Protein AF-A0A1S1QN82-F1 (afdb_monomer)

Solvent-accessible surface area (backbone atoms only — not comparable to full-atom values): 17557 Å² total; per-residue (Å²): 137,88,81,86,84,85,84,85,92,82,83,85,88,83,82,90,85,84,84,85,86,84,85,90,70,90,77,61,71,74,78,73,65,60,99,78,71,86,79,71,94,68,58,25,55,21,61,59,76,61,81,100,47,91,57,81,66,29,48,29,39,44,41,69,50,90,70,86,86,74,67,42,67,65,48,41,59,51,52,68,70,75,52,64,70,94,56,47,41,38,36,41,26,50,40,81,93,38,53,21,39,70,42,32,52,55,50,49,54,51,46,29,61,44,53,72,42,88,53,39,47,31,40,24,42,51,60,71,41,85,93,48,46,65,36,46,47,35,24,47,54,34,45,52,50,38,38,75,72,59,40,19,75,35,45,29,36,14,61,59,46,54,67,58,47,51,57,44,59,77,74,51,90,74,79,46,52,32,39,38,31,78,28,30,100,85,41,71,52,65,66,39,50,50,48,29,54,76,71,70,21,43,53,29,20,36,42,31,58,37,53,54,60,70,80,54,62,69,72,95,84,80,85,76,47,50,54,73,33,70,68,39,43,51,50,8,63,74,63,77,48,49,29,57,30,50,44,54,37,51,36,53,76,68,75,34,39,49,42,51,74,47,89,49,68,70,58,46,55,48,63,64,67,53,64,84,62,90,86,60,75,94,65,64,86,77,70,78,88,64,86,93,123

Secondary structure (DSSP, 8-state):
-----------------PPP--------GGGG--TT--PPPP-EEEE--BTTB-----EEEE--TT-----THHHHHHHHHH--GGGEEEEEEE-GGG-SHHHHHHHHHHHHHHHT-S-EEEEEE----GGGHHHHHHHHHHHHHHHHTTSEEEEEEES--HHHHHHHHTS-SS--SEEEEE-BTTB--HHHHHHHHHTTPEEEEESTTS-HHHHS--STT----GGG-HHHHHHHHHHT--HHHHHHHHHHHTT-EE--B---HHHHHHHHTTSPPTTS-S--TT---S---

InterPro domains:
  IPR020471 Aldo-keto reductase [PR00069] (110-128)
  IPR020471 Aldo-keto reductase [PR00069] (143-160)
  IPR020471 Aldo-keto reductase [PR00069] (177-206)
  IPR020471 Aldo-keto reductase [PR00069] (226-250)
  IPR020471 Aldo-keto reductase [PTHR43827] (85-276)
  IPR023210 NADP-dependent oxidoreductase domain [PF00248] (84-276)
  IPR036812 NAD(P)-dependent oxidoreductase domain superfamily [G3DSA:3.20.20.100] (76-283)
  IPR036812 NAD(P)-dependent oxidoreductase domain superfamily [SSF51430] (84-277)

Radius of gyration: 20.97 Å; Cα contacts (8 Å, |Δi|>4): 407; chains: 1; bounding box: 66×51×55 Å

Sequence (293 aa):
MGRSVVCPRTHRNAWERTPPGTAGGERDPAQRLGPGAPVGREKDVAPVVDGDRLVPARTEVDGVDGVDGCDGQSRRRSLLWLGPHADIFVTTKLWLSDYGYDSTHRAFDASLHRLGLDHVDLYLLHWPVPADFDATVDSYQAAEKILADGQARAIGVSNFGPRHLADLLDRTDVVPAVNQVELHPFFTQPDVRAADAAHGIVTQSWSPIGGVLSNHPAGPGTAVRPIGHPTVTSLAARYGRTPAQVVLRWHVQHGLSAIPKSVRAHRIAENIDIFDRRGAARHSWLEVSGPQR

Foldseek 3Di:
DDDDDDDDDDDDDDDDDDDDDDDDDDDDPVVVDDPDQQDDDFWFWFFDDDPPDPDPGATETEEEFPNDDDQLVVLQVVVVVVDDPVRHAYEYEDDPVQFAQVSLVVRLVVVCVSNVHQAHAEYEHAEQDVVCNVSVLRNVQNVVVCCVVVRYVFYAYEPDALVSQVVSVVRDDDRHQEYEYADWPVRHRPRRVVSCVVRNHAYAHDCHQVVVCVSPVDPPDDDDRQQPDPVLVVLCVVLVAHSLLSGLLVQVVVVHHYTDDDPDPVVSVRNHPNDDDPPPDPDNSDPPPDDDD

Organism: NCBI:txid573497

Mean predicted aligned error: 13.64 Å

Structure (mmCIF, N/CA/C/O backbone):
data_AF-A0A1S1QN82-F1
#
_entry.id   AF-A0A1S1QN82-F1
#
loop_
_atom_site.group_PDB
_atom_site.id
_atom_site.type_symbol
_atom_site.label_atom_id
_atom_site.label_alt_id
_atom_site.label_comp_id
_atom_site.label_asym_id
_atom_site.label_entity_id
_atom_site.label_seq_id
_atom_site.pdbx_PDB_ins_code
_atom_site.Cartn_x
_atom_site.Cartn_y
_atom_site.Cartn_z
_atom_site.occupancy
_atom_site.B_iso_or_equiv
_atom_site.auth_seq_id
_atom_site.auth_comp_id
_atom_site.auth_asym_id
_atom_site.auth_atom_id
_atom_site.pdbx_PDB_model_num
ATOM 1 N N . MET A 1 1 ? 30.663 -19.794 37.151 1.00 32.78 1 MET A N 1
ATOM 2 C CA . MET A 1 1 ? 31.904 -19.630 36.360 1.00 32.78 1 MET A CA 1
ATOM 3 C C . MET A 1 1 ? 31.537 -19.968 34.918 1.00 32.78 1 MET A C 1
ATOM 5 O O . MET A 1 1 ? 31.358 -21.131 34.624 1.00 32.78 1 MET A O 1
ATOM 9 N N . GLY A 1 2 ? 31.158 -19.054 34.028 1.00 27.59 2 GLY A N 1
ATOM 10 C CA . GLY A 1 2 ? 31.735 -17.747 33.746 1.00 27.59 2 GLY A CA 1
ATOM 11 C C . GLY A 1 2 ? 32.710 -17.903 32.581 1.00 27.59 2 GLY A C 1
ATOM 12 O O . GLY A 1 2 ? 33.863 -18.228 32.829 1.00 27.59 2 GLY A O 1
ATOM 13 N N . ARG A 1 3 ? 32.241 -17.705 31.342 1.00 23.34 3 ARG A N 1
ATOM 14 C CA . ARG A 1 3 ? 33.068 -17.353 30.175 1.00 23.34 3 ARG A CA 1
ATOM 15 C C . ARG A 1 3 ? 32.184 -16.721 29.099 1.00 23.34 3 ARG A C 1
ATOM 17 O O . ARG A 1 3 ? 31.605 -17.393 28.254 1.00 23.34 3 ARG A O 1
ATOM 24 N N . SER A 1 4 ? 32.066 -15.402 29.211 1.00 22.08 4 SER A N 1
ATOM 25 C CA . SER A 1 4 ? 31.633 -14.503 28.148 1.00 22.08 4 SER A CA 1
ATOM 26 C C . SER A 1 4 ? 32.619 -14.587 26.986 1.00 22.08 4 SER A C 1
ATOM 28 O O . SER A 1 4 ? 33.826 -14.477 27.203 1.00 22.08 4 SER A O 1
ATOM 30 N N . VAL A 1 5 ? 32.115 -14.731 25.763 1.00 23.67 5 VAL A N 1
ATOM 31 C CA . VAL A 1 5 ? 32.893 -14.453 24.554 1.00 23.67 5 VAL A CA 1
ATOM 32 C C . VAL A 1 5 ? 32.556 -13.031 24.126 1.00 23.67 5 VAL A C 1
ATOM 34 O O . VAL A 1 5 ? 31.461 -12.742 23.654 1.00 23.67 5 VAL A O 1
ATOM 37 N N . VAL A 1 6 ? 33.508 -12.139 24.379 1.00 22.06 6 VAL A N 1
ATOM 38 C CA . VAL A 1 6 ? 33.580 -10.784 23.832 1.00 22.06 6 VAL A CA 1
ATOM 39 C C . VAL A 1 6 ? 34.282 -10.881 22.477 1.00 22.06 6 VAL A C 1
ATOM 41 O O . VAL A 1 6 ? 35.328 -11.518 22.379 1.00 22.06 6 VAL A O 1
ATOM 44 N N . CYS A 1 7 ? 33.739 -10.233 21.447 1.00 20.69 7 CYS A N 1
ATOM 45 C CA . CYS A 1 7 ? 34.437 -9.968 20.185 1.00 20.69 7 CYS A CA 1
ATOM 46 C C . CYS A 1 7 ? 34.351 -8.463 19.859 1.00 20.69 7 CYS A C 1
ATOM 48 O O . CYS A 1 7 ? 33.403 -7.806 20.298 1.00 20.69 7 CYS A O 1
ATOM 50 N N . PRO A 1 8 ? 35.368 -7.882 19.198 1.00 23.20 8 PRO A N 1
ATOM 51 C CA . PRO A 1 8 ? 35.903 -6.568 19.535 1.00 23.20 8 PRO A CA 1
ATOM 52 C C . PRO A 1 8 ? 35.353 -5.431 18.668 1.00 23.20 8 PRO A C 1
ATOM 54 O O . PRO A 1 8 ? 35.029 -5.601 17.498 1.00 23.20 8 PRO A O 1
ATOM 57 N N . ARG A 1 9 ? 35.338 -4.229 19.259 1.00 25.39 9 ARG A N 1
ATOM 58 C CA . ARG A 1 9 ? 35.189 -2.940 18.571 1.00 25.39 9 ARG A CA 1
ATOM 59 C C . ARG A 1 9 ? 36.516 -2.508 17.948 1.00 25.39 9 ARG A C 1
ATOM 61 O O . ARG A 1 9 ? 37.445 -2.221 18.693 1.00 25.39 9 ARG A O 1
ATOM 68 N N . THR A 1 10 ? 36.536 -2.330 16.632 1.00 23.38 10 THR A N 1
ATOM 69 C CA . THR A 1 10 ? 37.476 -1.499 15.849 1.00 23.38 10 THR A CA 1
ATOM 70 C C . THR A 1 10 ? 36.784 -1.259 14.487 1.00 23.38 10 THR A C 1
ATOM 72 O O . THR A 1 10 ? 36.230 -2.214 13.965 1.00 23.38 10 THR A O 1
ATOM 75 N N . HIS A 1 11 ? 36.657 -0.082 13.863 1.00 25.14 11 HIS A N 1
ATOM 76 C CA . HIS A 1 11 ? 37.613 1.000 13.633 1.00 25.14 11 HIS A CA 1
ATOM 77 C C . HIS A 1 11 ? 36.926 2.370 13.396 1.00 25.14 11 HIS A C 1
ATOM 79 O O . HIS A 1 11 ? 35.785 2.461 12.963 1.00 25.14 11 HIS A O 1
ATOM 85 N N . ARG A 1 12 ? 37.723 3.404 13.693 1.00 23.36 12 ARG A N 1
ATOM 86 C CA . ARG A 1 12 ? 37.677 4.861 13.442 1.00 23.36 12 ARG A CA 1
ATOM 87 C C . ARG A 1 12 ? 36.827 5.381 12.266 1.00 23.36 12 ARG A C 1
ATOM 89 O O . ARG A 1 12 ? 37.066 5.013 11.122 1.00 23.36 12 ARG A O 1
ATOM 96 N N . ASN A 1 13 ? 36.016 6.401 12.561 1.00 22.27 13 ASN A N 1
ATOM 97 C CA . ASN A 1 13 ? 35.517 7.375 11.588 1.00 22.27 13 ASN A CA 1
ATOM 98 C C . ASN A 1 13 ? 36.604 8.432 11.331 1.00 22.27 13 ASN A C 1
ATOM 100 O O . ASN A 1 13 ? 37.072 9.082 12.267 1.00 22.27 13 ASN A O 1
ATOM 104 N N . ALA A 1 14 ? 36.998 8.595 10.073 1.00 23.48 14 ALA A N 1
ATOM 105 C CA . ALA A 1 14 ? 37.611 9.815 9.557 1.00 23.48 14 ALA A CA 1
ATOM 106 C C . ALA A 1 14 ? 36.553 10.547 8.714 1.00 23.48 14 ALA A C 1
ATOM 108 O O . ALA A 1 14 ? 35.568 9.923 8.328 1.00 23.48 14 ALA A O 1
ATOM 109 N N . TRP A 1 15 ? 36.791 11.830 8.431 1.00 22.09 15 TRP A N 1
ATOM 110 C CA . TRP A 1 15 ? 35.966 12.776 7.654 1.00 22.09 15 TRP A CA 1
ATOM 111 C C . TRP A 1 15 ? 35.069 13.707 8.485 1.00 22.09 15 TRP A C 1
ATOM 113 O O . TRP A 1 15 ? 33.844 13.686 8.428 1.00 22.09 15 TRP A O 1
ATOM 123 N N . GLU A 1 16 ? 35.736 14.609 9.208 1.00 23.67 16 GLU A N 1
ATOM 124 C CA . GLU A 1 16 ? 35.257 15.977 9.409 1.00 23.67 16 GLU A CA 1
ATOM 125 C C . GLU A 1 16 ? 35.439 16.770 8.104 1.00 23.67 16 GLU A C 1
ATOM 127 O O . GLU A 1 16 ? 36.551 16.805 7.569 1.00 23.67 16 GLU A O 1
ATOM 132 N N . ARG A 1 17 ? 34.363 17.409 7.620 1.00 24.27 17 ARG A N 1
ATOM 133 C CA . ARG A 1 17 ? 34.297 18.777 7.051 1.00 24.27 17 ARG A CA 1
ATOM 134 C C . ARG A 1 17 ? 32.967 18.964 6.309 1.00 24.27 17 ARG A C 1
ATOM 136 O O . ARG A 1 17 ? 32.802 18.508 5.184 1.00 24.27 17 ARG A O 1
ATOM 143 N N . THR A 1 18 ? 32.048 19.697 6.929 1.00 24.89 18 THR A N 1
ATOM 144 C CA . THR A 1 18 ? 30.830 20.226 6.295 1.00 24.89 18 THR A CA 1
ATOM 145 C C . THR A 1 18 ? 31.045 21.716 6.011 1.00 24.89 18 THR A C 1
ATOM 147 O O . THR A 1 18 ? 31.390 22.437 6.949 1.00 24.89 18 THR A O 1
ATOM 150 N N . PRO A 1 19 ? 30.834 22.227 4.785 1.00 23.73 19 PRO A N 1
ATOM 151 C CA . PRO A 1 19 ? 30.611 23.650 4.559 1.00 23.73 19 PRO A CA 1
ATOM 152 C C . PRO A 1 19 ? 29.109 24.000 4.655 1.00 23.73 19 PRO A C 1
ATOM 154 O O . PRO A 1 19 ? 28.258 23.130 4.460 1.00 23.73 19 PRO A O 1
ATOM 157 N N . PRO A 1 20 ? 28.755 25.257 4.985 1.00 26.56 20 PRO A N 1
ATOM 158 C CA . PRO A 1 20 ? 27.394 25.627 5.351 1.00 26.56 20 PRO A CA 1
ATOM 159 C C . PRO A 1 20 ? 26.514 25.982 4.141 1.00 26.56 20 PRO A C 1
ATOM 161 O O . PRO A 1 20 ? 26.917 26.760 3.286 1.00 26.56 20 PRO A O 1
ATOM 164 N N . GLY A 1 21 ? 25.273 25.485 4.179 1.00 25.16 21 GLY A N 1
ATOM 165 C CA . GLY A 1 21 ? 24.043 26.201 3.814 1.00 25.16 21 GLY A CA 1
ATOM 166 C C . GLY A 1 21 ? 23.736 26.481 2.338 1.00 25.16 21 GLY A C 1
ATOM 167 O O . GLY A 1 21 ? 24.422 27.242 1.676 1.00 25.16 21 GLY A O 1
ATOM 168 N N . THR A 1 22 ? 22.567 26.018 1.888 1.00 23.72 22 THR A N 1
ATOM 169 C CA . THR A 1 22 ? 21.547 26.864 1.235 1.00 23.72 22 THR A CA 1
ATOM 170 C C . THR A 1 22 ? 20.167 26.218 1.391 1.00 23.72 22 THR A C 1
ATOM 172 O O . THR A 1 22 ? 20.034 25.005 1.545 1.00 23.72 22 THR A O 1
ATOM 175 N N . ALA A 1 23 ? 19.156 27.075 1.492 1.00 26.00 23 ALA A N 1
ATOM 176 C CA . ALA A 1 23 ? 17.783 26.773 1.866 1.00 26.00 23 ALA A CA 1
ATOM 177 C C . ALA A 1 23 ? 16.905 26.419 0.655 1.00 26.00 23 ALA A C 1
ATOM 179 O O . ALA A 1 23 ? 17.217 26.802 -0.467 1.00 26.00 23 ALA A O 1
ATOM 180 N N . GLY A 1 24 ? 15.760 25.782 0.926 1.00 29.81 24 GLY A N 1
ATOM 181 C CA . GLY A 1 24 ? 14.639 25.686 -0.014 1.00 29.81 24 GLY A CA 1
ATOM 182 C C . GLY A 1 24 ? 14.657 24.445 -0.901 1.00 29.81 24 GLY A C 1
ATOM 183 O O . GLY A 1 24 ? 14.905 24.536 -2.094 1.00 29.81 24 GLY A O 1
ATOM 184 N N . GLY A 1 25 ? 14.355 23.288 -0.318 1.00 23.34 25 GLY A N 1
ATOM 185 C CA . GLY A 1 25 ? 14.082 22.058 -1.053 1.00 23.34 25 GLY A CA 1
ATOM 186 C C . GLY A 1 25 ? 13.217 21.153 -0.190 1.00 23.34 25 GLY A C 1
ATOM 187 O O . GLY A 1 25 ? 13.527 20.942 0.986 1.00 23.34 25 GLY A O 1
ATOM 188 N N . GLU A 1 26 ? 12.107 20.689 -0.750 1.00 31.36 26 GLU A N 1
ATOM 189 C CA . GLU A 1 26 ? 11.299 19.595 -0.214 1.00 31.36 26 GLU A CA 1
ATOM 190 C C . GLU A 1 26 ? 12.237 18.437 0.136 1.00 31.36 26 GLU A C 1
ATOM 192 O O . GLU A 1 26 ? 12.910 17.875 -0.727 1.00 31.36 26 GLU A O 1
ATOM 197 N N . ARG A 1 27 ? 12.384 18.150 1.431 1.00 25.67 27 ARG A N 1
ATOM 198 C CA . ARG A 1 27 ? 13.276 17.085 1.886 1.00 25.67 27 ARG A CA 1
ATOM 199 C C . ARG A 1 27 ? 12.533 15.766 1.804 1.00 25.67 27 ARG A C 1
ATOM 201 O O . ARG A 1 27 ? 11.675 15.495 2.641 1.00 25.67 27 ARG A O 1
ATOM 208 N N . ASP A 1 28 ? 12.908 14.979 0.806 1.00 33.31 28 ASP A N 1
ATOM 209 C CA . ASP A 1 28 ? 12.548 13.576 0.644 1.00 33.31 28 ASP A CA 1
ATOM 210 C C . ASP A 1 28 ? 12.802 12.797 1.959 1.00 33.31 28 ASP A C 1
ATOM 212 O O . ASP A 1 28 ? 13.926 12.828 2.485 1.00 33.31 28 ASP A O 1
ATOM 216 N N . PRO A 1 29 ? 11.790 12.113 2.531 1.00 30.27 29 PRO A N 1
ATOM 217 C CA . PRO A 1 29 ? 11.953 11.258 3.704 1.00 30.27 29 PRO A CA 1
ATOM 218 C C . PRO A 1 29 ? 13.042 10.188 3.542 1.00 30.27 29 PRO A C 1
ATOM 220 O O . PRO A 1 29 ? 13.642 9.803 4.550 1.00 30.27 29 PRO A O 1
ATOM 223 N N . ALA A 1 30 ? 13.359 9.762 2.311 1.00 29.38 30 ALA A N 1
ATOM 224 C CA . ALA A 1 30 ? 14.433 8.809 2.025 1.00 29.38 30 ALA A CA 1
ATOM 225 C C . ALA A 1 30 ? 15.808 9.305 2.514 1.00 29.38 30 ALA A C 1
ATOM 227 O O . ALA A 1 30 ? 16.640 8.512 2.952 1.00 29.38 30 ALA A O 1
ATOM 228 N N . GLN A 1 31 ? 16.030 10.625 2.573 1.00 27.09 31 GLN A N 1
ATOM 229 C CA . GLN A 1 31 ? 17.276 11.207 3.091 1.00 27.09 31 GLN A CA 1
ATOM 230 C C . GLN A 1 31 ? 17.422 11.111 4.622 1.00 27.09 31 GLN A C 1
ATOM 232 O O . GLN A 1 31 ? 18.485 11.432 5.158 1.00 27.09 31 GLN A O 1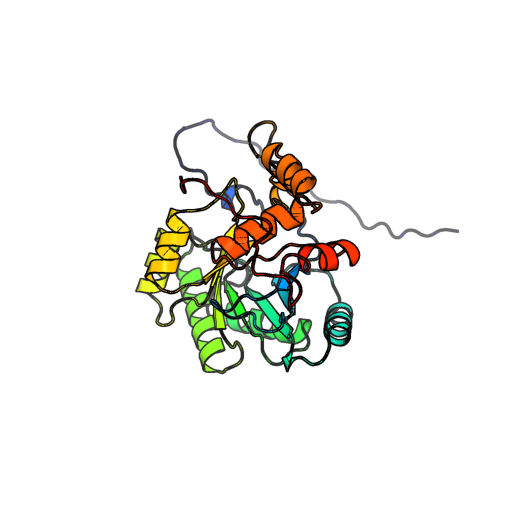
ATOM 237 N N . ARG A 1 32 ? 16.382 10.688 5.360 1.00 28.94 32 ARG A N 1
ATOM 238 C CA . ARG A 1 32 ? 16.455 10.496 6.823 1.00 28.94 32 ARG A CA 1
ATOM 239 C C . ARG A 1 32 ? 16.963 9.117 7.236 1.00 28.94 32 ARG A C 1
ATOM 241 O O . ARG A 1 32 ? 17.348 8.949 8.393 1.00 28.94 32 ARG A O 1
ATOM 248 N N . LEU A 1 33 ? 16.975 8.146 6.329 1.00 28.69 33 LEU A N 1
ATOM 249 C CA . LEU A 1 33 ? 17.421 6.786 6.609 1.00 28.69 33 LEU A CA 1
ATOM 250 C C . LEU A 1 33 ? 18.849 6.613 6.087 1.00 28.69 33 LEU A C 1
ATOM 252 O O . LEU A 1 33 ? 19.087 6.127 4.989 1.00 28.69 33 LEU A O 1
ATOM 256 N N . GLY A 1 34 ? 19.822 7.047 6.891 1.00 24.30 34 GLY A N 1
ATOM 257 C CA . GLY A 1 34 ? 21.220 6.693 6.658 1.00 24.30 34 GLY A CA 1
ATOM 258 C C . GLY A 1 34 ? 21.443 5.173 6.775 1.00 24.30 34 GLY A C 1
ATOM 259 O O . GLY A 1 34 ? 20.680 4.495 7.476 1.00 24.30 34 GLY A O 1
ATOM 260 N N . PRO A 1 35 ? 22.494 4.628 6.137 1.00 23.33 35 PRO A N 1
ATOM 261 C CA . PRO A 1 35 ? 22.821 3.204 6.172 1.00 23.33 35 PRO A CA 1
ATOM 262 C C . PRO A 1 35 ? 23.249 2.818 7.596 1.00 23.33 35 PRO A C 1
ATOM 264 O O . PRO A 1 35 ? 24.401 2.990 7.983 1.00 23.33 35 PRO A O 1
ATOM 267 N N . GLY A 1 36 ? 22.303 2.373 8.424 1.00 24.55 36 GLY A N 1
ATOM 268 C CA . GLY A 1 36 ? 22.582 2.016 9.820 1.00 24.55 36 GLY A CA 1
ATOM 269 C C . GLY A 1 36 ? 21.423 2.141 10.810 1.00 24.55 36 GLY A C 1
ATOM 270 O O . GLY A 1 36 ? 21.636 1.906 12.000 1.00 24.55 36 GLY A O 1
ATOM 271 N N . ALA A 1 37 ? 20.206 2.494 10.381 1.00 24.45 37 ALA A N 1
ATOM 272 C CA . ALA A 1 37 ? 19.044 2.422 11.267 1.00 24.45 37 ALA A CA 1
ATOM 273 C C . ALA A 1 37 ? 18.707 0.944 11.587 1.00 24.45 37 ALA A C 1
ATOM 275 O O . ALA A 1 37 ? 18.558 0.148 10.662 1.00 24.45 37 ALA A O 1
ATOM 276 N N . PRO A 1 38 ? 18.589 0.540 12.868 1.00 21.77 38 PRO A N 1
ATOM 277 C CA . PRO A 1 38 ? 18.266 -0.838 13.223 1.00 21.77 38 PRO A CA 1
ATOM 278 C C . PRO A 1 38 ? 16.813 -1.153 12.842 1.00 21.77 38 PRO A C 1
ATOM 280 O O . PRO A 1 38 ? 15.876 -0.654 13.467 1.00 21.77 38 PRO A O 1
ATOM 283 N N . VAL A 1 39 ? 16.626 -1.993 11.824 1.00 29.80 39 VAL A N 1
ATOM 284 C CA . VAL A 1 39 ? 15.309 -2.462 11.375 1.00 29.80 39 VAL A CA 1
ATOM 285 C C . VAL A 1 39 ? 14.905 -3.676 12.221 1.00 29.80 39 VAL A C 1
ATOM 287 O O . VAL A 1 39 ? 15.616 -4.676 12.309 1.00 29.80 39 VAL A O 1
ATOM 290 N N . GLY A 1 40 ? 13.793 -3.549 12.947 1.00 24.95 40 GLY A N 1
ATOM 291 C CA . GLY A 1 40 ? 13.289 -4.577 13.860 1.00 24.95 40 GLY A CA 1
ATOM 292 C C . GLY A 1 40 ? 12.572 -5.724 13.139 1.00 24.95 40 GLY A C 1
ATOM 293 O O . GLY A 1 40 ? 12.053 -5.556 12.045 1.00 24.95 40 GLY A O 1
ATOM 294 N N . ARG A 1 41 ? 12.490 -6.890 13.795 1.00 25.78 41 ARG A N 1
ATOM 295 C CA . ARG A 1 41 ? 11.788 -8.090 13.295 1.00 25.78 41 ARG A CA 1
ATOM 296 C C . ARG A 1 41 ? 10.327 -7.759 12.948 1.00 25.78 41 ARG A C 1
ATOM 298 O O . A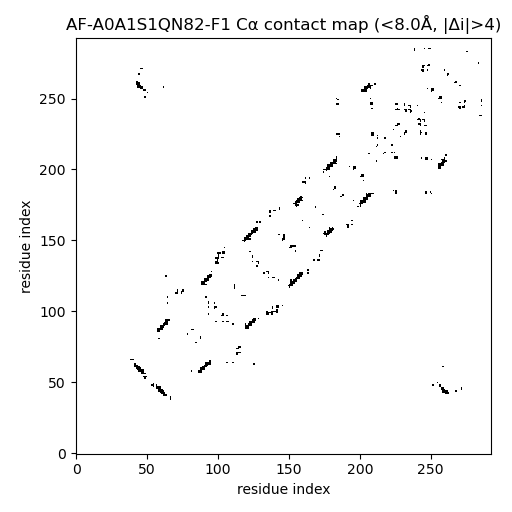RG A 1 41 ? 9.558 -7.389 13.836 1.00 25.78 41 ARG A O 1
ATOM 305 N N . GLU A 1 42 ? 9.962 -7.898 11.677 1.00 32.31 42 GLU A N 1
ATOM 306 C CA . GLU A 1 42 ? 8.687 -7.440 11.110 1.00 32.31 42 GLU A CA 1
ATOM 307 C C . GLU A 1 42 ? 7.720 -8.609 10.884 1.00 32.31 42 GLU A C 1
ATOM 309 O O . GLU A 1 42 ? 8.101 -9.631 10.307 1.00 32.31 42 GLU A O 1
ATOM 314 N N . LYS A 1 43 ? 6.502 -8.485 11.423 1.00 32.91 43 LYS A N 1
ATOM 315 C CA . LYS A 1 43 ? 5.353 -9.368 11.190 1.00 32.91 43 LYS A CA 1
ATOM 316 C C . LYS A 1 43 ? 4.103 -8.528 11.416 1.00 32.91 43 LYS A C 1
ATOM 318 O O . LYS A 1 43 ? 3.787 -8.231 12.573 1.00 32.91 43 LYS A O 1
ATOM 323 N N . ASP A 1 44 ? 3.422 -8.178 10.339 1.00 41.28 44 ASP A N 1
ATOM 324 C CA . ASP A 1 44 ? 2.192 -7.394 10.391 1.00 41.28 44 ASP A CA 1
ATOM 325 C C . ASP A 1 44 ? 1.019 -8.285 9.985 1.00 41.28 44 ASP A C 1
ATOM 327 O O . ASP A 1 44 ? 1.161 -9.109 9.088 1.00 41.28 44 ASP A O 1
ATOM 331 N N . VAL A 1 45 ? -0.098 -8.189 10.717 1.00 34.09 45 VAL A N 1
ATOM 332 C CA . VAL A 1 45 ? -1.315 -8.976 10.477 1.00 34.09 45 VAL A CA 1
ATOM 333 C C . VAL A 1 45 ? -2.474 -8.024 10.226 1.00 34.09 45 VAL A C 1
ATOM 335 O O . VAL A 1 45 ? -2.800 -7.232 11.114 1.00 34.09 45 VAL A O 1
ATOM 338 N N . ALA A 1 46 ? -3.100 -8.109 9.052 1.00 35.91 46 ALA A N 1
ATOM 339 C CA . ALA A 1 46 ? -4.194 -7.219 8.670 1.00 35.91 46 ALA A CA 1
ATOM 340 C C . ALA A 1 46 ? -5.402 -7.955 8.072 1.00 35.91 46 ALA A C 1
ATOM 342 O O . ALA A 1 46 ? -5.241 -9.021 7.481 1.00 35.91 46 ALA A O 1
ATOM 343 N N . PRO A 1 47 ? -6.623 -7.413 8.224 1.00 31.25 47 PRO A N 1
ATOM 344 C CA . PRO A 1 47 ? -7.777 -7.862 7.460 1.00 31.25 47 PRO A CA 1
ATOM 345 C C . PRO A 1 47 ? -7.751 -7.269 6.039 1.00 31.25 47 PRO A C 1
ATOM 347 O O . PRO A 1 47 ? -7.672 -6.053 5.879 1.00 31.25 47 PRO A O 1
ATOM 350 N N . VAL A 1 48 ? -7.883 -8.116 5.015 1.00 34.38 48 VAL A N 1
ATOM 351 C CA . VAL A 1 48 ? -8.075 -7.678 3.618 1.00 34.38 48 VAL A CA 1
ATOM 352 C C . VAL A 1 48 ? -9.532 -7.247 3.400 1.00 34.38 48 VAL A C 1
ATOM 354 O O . VAL A 1 48 ? -10.454 -7.988 3.749 1.00 34.38 48 VAL A O 1
ATOM 357 N N . VAL A 1 49 ? -9.749 -6.064 2.816 1.00 29.30 49 VAL A N 1
ATOM 358 C CA . VAL A 1 49 ? -11.073 -5.565 2.394 1.00 29.30 49 VAL A CA 1
ATOM 359 C C . VAL A 1 49 ? -11.155 -5.613 0.865 1.00 29.30 49 VAL A C 1
ATOM 361 O O . VAL A 1 49 ? -10.334 -4.996 0.196 1.00 29.30 49 VAL A O 1
ATOM 364 N N . ASP A 1 50 ? -12.145 -6.329 0.325 1.00 25.52 50 ASP A N 1
ATOM 365 C CA . ASP A 1 50 ? -12.469 -6.395 -1.110 1.00 25.52 50 ASP A CA 1
ATOM 366 C C . ASP A 1 50 ? -13.864 -5.779 -1.348 1.00 25.52 50 ASP A C 1
ATOM 368 O O . ASP A 1 50 ? -14.900 -6.419 -1.141 1.00 25.52 50 ASP A O 1
ATOM 372 N N . GLY A 1 51 ? -13.893 -4.492 -1.712 1.00 30.73 51 GLY A N 1
ATOM 373 C CA . GLY A 1 51 ? -15.117 -3.741 -2.022 1.00 30.73 51 GLY A CA 1
ATOM 374 C C . GLY A 1 51 ? -16.180 -3.687 -0.905 1.00 30.73 51 GLY A C 1
ATOM 375 O O . GLY A 1 51 ? -15.892 -3.824 0.283 1.00 30.73 51 GLY A O 1
ATOM 376 N N . ASP A 1 52 ? -17.448 -3.497 -1.301 1.00 23.75 52 ASP A N 1
ATOM 377 C CA . ASP A 1 52 ? -18.631 -3.395 -0.415 1.00 23.75 52 ASP A CA 1
ATOM 378 C C . ASP A 1 52 ? -19.085 -4.740 0.195 1.00 23.75 52 ASP A C 1
ATOM 380 O O . ASP A 1 52 ? -20.138 -4.834 0.841 1.00 23.75 52 ASP A O 1
ATOM 384 N N . ARG A 1 53 ? -18.327 -5.822 -0.016 1.00 23.41 53 ARG A N 1
ATOM 385 C CA . ARG A 1 53 ? -18.646 -7.153 0.508 1.00 23.41 53 ARG A CA 1
ATOM 386 C C . ARG A 1 53 ? -17.609 -7.555 1.548 1.00 23.41 53 ARG A C 1
ATOM 388 O O . ARG A 1 53 ? -16.439 -7.726 1.252 1.00 23.41 53 ARG A O 1
ATOM 395 N N . LEU A 1 54 ? -18.074 -7.781 2.779 1.00 26.30 54 LEU A N 1
ATOM 396 C CA . LEU A 1 54 ? -17.300 -8.449 3.827 1.00 26.30 54 LEU A CA 1
ATOM 397 C C . LEU A 1 54 ? -16.923 -9.869 3.361 1.00 26.30 54 LEU A C 1
ATOM 399 O O . LEU A 1 54 ? -17.687 -10.821 3.542 1.00 26.30 54 LEU A O 1
ATOM 403 N N . VAL A 1 55 ? -15.749 -10.010 2.751 1.00 25.50 55 VAL A N 1
ATOM 404 C CA . VAL A 1 55 ? -15.080 -11.299 2.544 1.00 25.50 55 VAL A CA 1
ATOM 405 C C . VAL A 1 55 ? -14.581 -11.774 3.920 1.00 25.50 55 VAL A C 1
ATOM 407 O O . VAL A 1 55 ? -14.152 -10.937 4.720 1.00 25.50 55 VAL A O 1
ATOM 410 N N . PRO A 1 56 ? -14.693 -13.072 4.284 1.00 26.50 56 PRO A N 1
ATOM 411 C CA . PRO A 1 56 ? -14.122 -13.566 5.535 1.00 26.50 56 PRO A CA 1
ATOM 412 C C . PRO A 1 56 ? -12.657 -13.138 5.610 1.00 26.50 56 PRO A C 1
ATOM 414 O O . PRO A 1 56 ? -11.925 -13.349 4.647 1.00 26.50 56 PRO A O 1
ATOM 417 N N . ALA A 1 57 ? -12.271 -12.491 6.712 1.00 29.52 57 ALA A N 1
ATOM 418 C CA . ALA A 1 57 ? -10.962 -11.873 6.873 1.00 29.52 57 ALA A CA 1
ATOM 419 C C . ALA A 1 57 ? -9.848 -12.874 6.535 1.00 29.52 57 ALA A C 1
ATOM 421 O O . ALA A 1 57 ? -9.543 -13.757 7.337 1.00 29.52 57 ALA A O 1
ATOM 422 N N . ARG A 1 58 ? -9.242 -12.735 5.351 1.00 35.44 58 ARG A N 1
ATOM 423 C CA . ARG A 1 58 ? -7.944 -13.350 5.091 1.00 35.44 58 ARG A CA 1
ATOM 424 C C . ARG A 1 58 ? -6.951 -12.635 5.984 1.00 35.44 58 ARG A C 1
ATOM 426 O O . ARG A 1 58 ? -6.956 -11.406 6.058 1.00 35.44 58 ARG A O 1
ATOM 433 N N . THR A 1 59 ? -6.157 -13.414 6.704 1.00 46.53 59 THR A N 1
ATOM 434 C CA . THR A 1 59 ? -5.048 -12.862 7.477 1.00 46.53 59 THR A CA 1
ATOM 435 C C . THR A 1 59 ? -3.978 -12.451 6.479 1.00 46.53 59 THR A C 1
ATOM 437 O O . THR A 1 59 ? -3.391 -13.319 5.839 1.00 46.53 59 THR A O 1
ATOM 440 N N . GLU A 1 60 ? -3.759 -11.150 6.311 1.00 50.69 60 GLU A N 1
ATOM 441 C CA . GLU A 1 60 ? -2.633 -10.639 5.537 1.00 50.69 60 GLU A CA 1
ATOM 442 C C . GLU A 1 60 ? -1.378 -10.676 6.401 1.00 50.69 60 GLU A C 1
ATOM 444 O O . GLU A 1 60 ? -1.404 -10.134 7.501 1.00 50.69 60 GLU A O 1
ATOM 449 N N . VAL A 1 61 ? -0.305 -11.313 5.932 1.00 58.38 61 VAL A N 1
ATOM 450 C CA . VAL A 1 61 ? 1.017 -11.254 6.565 1.00 58.38 61 VAL A CA 1
ATOM 451 C C . VAL A 1 61 ? 1.927 -10.407 5.697 1.00 58.38 61 VAL A C 1
ATOM 453 O O . VAL A 1 61 ? 2.253 -10.813 4.586 1.00 58.38 61 VAL A O 1
ATOM 456 N N . ASP A 1 62 ? 2.363 -9.272 6.231 1.00 54.09 62 ASP A N 1
ATOM 457 C CA . ASP A 1 62 ? 3.260 -8.350 5.539 1.00 54.09 62 ASP A CA 1
ATOM 458 C C . ASP A 1 62 ? 4.668 -8.374 6.167 1.00 54.09 62 ASP A C 1
ATOM 460 O O . ASP A 1 62 ? 4.839 -8.384 7.395 1.00 54.09 62 ASP A O 1
ATOM 464 N N . GLY A 1 63 ? 5.687 -8.463 5.308 1.00 57.91 63 GLY A N 1
ATOM 465 C CA . GLY A 1 63 ? 7.095 -8.537 5.693 1.00 57.91 63 GLY A CA 1
ATOM 466 C C . GLY A 1 63 ? 8.024 -7.899 4.662 1.00 57.91 63 GLY A C 1
ATOM 467 O O . GLY A 1 63 ? 7.627 -7.613 3.538 1.00 57.91 63 GLY A O 1
ATOM 468 N N . VAL A 1 64 ? 9.271 -7.652 5.062 1.00 52.38 64 VAL A N 1
ATOM 469 C CA . VAL A 1 64 ? 10.312 -7.037 4.225 1.00 52.38 64 VAL A CA 1
ATOM 470 C C . VAL A 1 64 ? 11.496 -7.994 4.107 1.00 52.38 64 VAL A C 1
ATOM 472 O O . VAL A 1 64 ? 11.920 -8.600 5.102 1.00 52.38 64 VAL A O 1
ATOM 475 N N . ASP A 1 65 ? 12.028 -8.137 2.896 1.00 44.75 65 ASP A N 1
ATOM 476 C CA . ASP A 1 65 ? 13.233 -8.919 2.635 1.00 44.75 65 ASP A CA 1
ATOM 477 C C . ASP A 1 65 ? 14.509 -8.112 2.930 1.00 44.75 65 ASP A C 1
ATOM 479 O O . ASP A 1 65 ? 14.494 -6.889 2.935 1.00 44.75 65 ASP A O 1
ATOM 483 N N . GLY A 1 66 ? 15.614 -8.782 3.275 1.00 34.25 66 GLY A N 1
ATOM 484 C CA . GLY A 1 66 ? 16.894 -8.109 3.572 1.00 34.25 66 GLY A CA 1
ATOM 485 C C . GLY A 1 66 ? 17.082 -7.596 5.010 1.00 34.25 66 GLY A C 1
ATOM 486 O O . GLY A 1 66 ? 18.131 -7.045 5.334 1.00 34.25 66 GLY A O 1
ATOM 487 N N . VAL A 1 67 ? 16.119 -7.814 5.915 1.00 30.12 67 VAL A N 1
ATOM 488 C CA . VAL A 1 67 ? 16.301 -7.542 7.354 1.00 30.12 67 VAL A CA 1
ATOM 489 C C . VAL A 1 67 ? 16.884 -8.780 8.046 1.00 30.12 67 VAL A C 1
ATOM 491 O O . VAL A 1 67 ? 16.156 -9.676 8.486 1.00 30.12 67 VAL A O 1
ATOM 494 N N . ASP A 1 68 ? 18.212 -8.862 8.089 1.00 27.23 68 ASP A N 1
ATOM 495 C CA . ASP A 1 68 ? 18.957 -10.026 8.575 1.00 27.23 68 ASP A CA 1
ATOM 496 C C . ASP A 1 68 ? 18.637 -10.431 10.028 1.00 27.23 68 ASP A C 1
ATOM 498 O O . ASP A 1 68 ? 18.602 -9.612 10.951 1.00 27.23 68 ASP A O 1
ATOM 502 N N . GLY A 1 69 ? 18.486 -11.748 10.246 1.00 28.38 69 GLY A N 1
ATOM 503 C CA . GLY A 1 69 ? 18.696 -12.371 11.560 1.00 28.38 69 GLY A CA 1
ATOM 504 C C . GLY A 1 69 ? 17.626 -13.330 12.095 1.00 28.38 69 GLY A C 1
ATOM 505 O O . GLY A 1 69 ? 17.658 -13.641 13.286 1.00 28.38 69 GLY A O 1
ATOM 506 N N . CYS A 1 70 ? 16.670 -13.816 11.296 1.00 26.62 70 CYS A N 1
ATOM 507 C CA . CYS A 1 70 ? 15.764 -14.887 11.741 1.00 26.62 70 CYS A CA 1
ATOM 508 C C . CYS A 1 70 ? 15.804 -16.108 10.816 1.00 26.62 70 CYS A C 1
ATOM 510 O O . CYS A 1 70 ? 15.410 -16.038 9.657 1.00 26.62 70 CYS A O 1
ATOM 512 N N . ASP A 1 71 ? 16.228 -17.232 11.397 1.00 34.19 71 ASP A N 1
ATOM 513 C CA . ASP A 1 71 ? 16.090 -18.601 10.896 1.00 34.19 71 ASP A CA 1
ATOM 514 C C . ASP A 1 71 ? 14.673 -18.853 10.337 1.00 34.19 71 ASP A C 1
ATOM 516 O O . ASP A 1 71 ? 13.663 -18.623 11.020 1.00 34.19 71 ASP A O 1
ATOM 520 N N . GLY A 1 72 ? 14.601 -19.339 9.091 1.00 36.50 72 GLY A N 1
ATOM 521 C CA . GLY A 1 72 ? 13.368 -19.683 8.373 1.00 36.50 72 GLY A CA 1
ATOM 522 C C . GLY A 1 72 ? 12.430 -20.628 9.141 1.00 36.50 72 GLY A C 1
ATOM 523 O O . GLY A 1 72 ? 11.223 -20.638 8.889 1.00 36.50 72 GLY A O 1
ATOM 524 N N . GLN A 1 73 ? 12.915 -21.343 10.163 1.00 32.47 73 GLN A N 1
ATOM 525 C CA . GLN A 1 73 ? 12.077 -22.161 11.050 1.00 32.47 73 GLN A CA 1
ATOM 526 C C . GLN A 1 73 ? 11.042 -21.352 11.848 1.00 32.47 73 GLN A C 1
ATOM 528 O O . GLN A 1 73 ? 9.936 -21.839 12.098 1.00 32.47 73 GLN A O 1
ATOM 533 N N . SER A 1 74 ? 11.348 -20.103 12.220 1.00 35.38 74 SER A N 1
ATOM 534 C CA . SER A 1 74 ? 10.414 -19.257 12.985 1.00 35.38 74 SER A CA 1
ATOM 535 C C . SER A 1 74 ? 9.260 -18.714 12.134 1.00 35.38 74 SER A C 1
ATOM 537 O O . SER A 1 74 ? 8.180 -18.443 12.668 1.00 35.38 74 SER A O 1
ATOM 539 N N . ARG A 1 75 ? 9.458 -18.550 10.817 1.00 42.56 75 ARG A N 1
ATOM 540 C CA . ARG A 1 75 ? 8.411 -18.115 9.874 1.00 42.56 75 ARG A CA 1
ATOM 541 C C . ARG A 1 75 ? 7.505 -19.283 9.482 1.00 42.56 75 ARG A C 1
ATOM 543 O O . ARG A 1 75 ? 6.292 -19.158 9.640 1.00 42.56 75 ARG A O 1
ATOM 550 N N . ARG A 1 76 ? 8.082 -20.452 9.170 1.00 36.19 76 ARG A N 1
ATOM 551 C CA . ARG A 1 76 ? 7.325 -21.695 8.914 1.00 36.19 76 ARG A CA 1
ATOM 552 C C . ARG A 1 76 ? 6.375 -22.046 10.063 1.00 36.19 76 ARG A C 1
ATOM 554 O O . ARG A 1 76 ? 5.194 -22.274 9.833 1.00 36.19 76 ARG A O 1
ATOM 561 N N . ARG A 1 77 ? 6.845 -21.986 11.318 1.00 32.44 77 ARG A N 1
ATOM 562 C CA . ARG A 1 77 ? 6.003 -22.231 12.510 1.00 32.44 77 ARG A CA 1
ATOM 563 C C . ARG A 1 77 ? 4.848 -21.238 12.690 1.00 32.44 77 ARG A C 1
ATOM 565 O O . ARG A 1 77 ? 3.861 -21.594 13.319 1.00 32.44 77 ARG A O 1
ATOM 572 N N . SER A 1 78 ? 4.974 -20.011 12.179 1.00 38.50 78 SER A N 1
ATOM 573 C CA . SER A 1 78 ? 3.932 -18.980 12.315 1.00 38.50 78 SER A CA 1
ATOM 574 C C . SER A 1 78 ? 2.819 -19.157 11.284 1.00 38.50 78 SER A C 1
ATOM 576 O O . SER A 1 78 ? 1.656 -18.999 11.628 1.00 38.50 78 SER A O 1
ATOM 578 N N . LEU A 1 79 ? 3.166 -19.537 10.050 1.00 35.94 79 LEU A N 1
ATOM 579 C CA . LEU A 1 79 ? 2.186 -19.849 9.004 1.00 35.94 79 LEU A CA 1
ATOM 580 C C . LEU A 1 79 ? 1.425 -21.144 9.329 1.00 35.94 79 LEU A C 1
ATOM 582 O O . LEU A 1 79 ? 0.207 -21.181 9.218 1.00 35.94 79 LEU A O 1
ATOM 586 N N . LEU A 1 80 ? 2.113 -22.147 9.891 1.00 31.77 80 LEU A N 1
ATOM 587 C CA . LEU A 1 80 ? 1.492 -23.357 10.453 1.00 31.77 80 LEU A CA 1
ATOM 588 C C . LEU A 1 80 ? 0.474 -23.074 11.578 1.00 31.77 80 LEU A C 1
ATOM 590 O O . LEU A 1 80 ? -0.408 -23.895 11.812 1.00 31.77 80 LEU A O 1
ATOM 594 N N . TRP A 1 81 ? 0.583 -21.941 12.285 1.00 31.69 81 TRP A N 1
ATOM 595 C CA . TRP A 1 81 ? -0.350 -21.555 13.354 1.00 31.69 81 TRP A CA 1
ATOM 596 C C . TRP A 1 81 ? -1.639 -20.903 12.824 1.00 31.69 81 TRP A C 1
ATOM 598 O O . TRP A 1 81 ? -2.648 -20.903 13.523 1.00 31.69 81 TRP A O 1
ATOM 608 N N . LEU A 1 82 ? -1.618 -20.363 11.601 1.00 41.50 82 LEU A N 1
ATOM 609 C CA . LEU A 1 82 ? -2.708 -19.567 11.023 1.00 41.50 82 LEU A CA 1
ATOM 610 C C . LEU A 1 82 ? -3.672 -20.374 10.133 1.00 41.50 82 LEU A C 1
ATOM 612 O O . LEU A 1 82 ? -4.692 -19.836 9.717 1.00 41.50 82 LEU A O 1
ATOM 616 N N . GLY A 1 83 ? -3.395 -21.660 9.892 1.00 38.94 83 GLY A N 1
ATOM 617 C CA . GLY A 1 83 ? -4.243 -22.544 9.085 1.00 38.94 83 GLY A CA 1
ATOM 618 C C . GLY A 1 83 ? -3.677 -22.827 7.685 1.00 38.94 83 GLY A C 1
ATOM 619 O O . GLY A 1 83 ? -2.507 -22.546 7.423 1.00 38.94 83 GLY A O 1
ATOM 620 N N . PRO A 1 84 ? -4.463 -23.456 6.792 1.00 50.22 84 PRO A N 1
ATOM 621 C CA . PRO A 1 84 ? -4.025 -23.757 5.434 1.00 50.22 84 PRO A CA 1
ATOM 622 C C . PRO A 1 84 ? -3.818 -22.475 4.612 1.00 50.22 84 PRO A C 1
ATOM 624 O O . PRO A 1 84 ? -4.559 -21.507 4.740 1.00 50.22 84 PRO A O 1
ATOM 627 N N . HIS A 1 85 ? -2.830 -22.492 3.714 1.00 55.41 85 HIS A N 1
ATOM 628 C CA . HIS A 1 85 ? -2.413 -21.326 2.920 1.00 55.41 85 HIS A CA 1
ATOM 629 C C . HIS A 1 85 ? -3.531 -20.695 2.071 1.00 55.41 85 HIS A C 1
ATOM 631 O O . HIS A 1 85 ? -3.449 -19.517 1.761 1.00 55.41 85 HIS A O 1
ATOM 637 N N . ALA A 1 86 ? -4.589 -21.440 1.727 1.00 55.09 86 ALA A N 1
ATOM 638 C CA . ALA A 1 86 ? -5.729 -20.908 0.972 1.00 55.09 86 ALA A CA 1
ATOM 639 C C . ALA A 1 86 ? -6.508 -19.797 1.715 1.00 55.09 86 ALA A C 1
ATOM 641 O O . ALA A 1 86 ? -7.239 -19.036 1.077 1.00 55.09 86 ALA A O 1
ATOM 642 N N . ASP A 1 87 ? -6.330 -19.688 3.036 1.00 71.25 87 ASP A N 1
ATOM 643 C CA . ASP A 1 87 ? -7.028 -18.729 3.900 1.00 71.25 87 ASP A CA 1
ATOM 644 C C . ASP A 1 87 ? -6.140 -17.543 4.344 1.00 71.25 87 ASP A C 1
ATOM 646 O O . ASP A 1 87 ? -6.589 -16.667 5.090 1.00 71.25 87 ASP A O 1
ATOM 650 N N . ILE A 1 88 ? -4.882 -17.487 3.887 1.00 75.44 88 ILE A N 1
ATOM 651 C CA . ILE A 1 88 ? -3.882 -16.480 4.277 1.00 75.44 88 ILE A CA 1
ATOM 652 C C . ILE A 1 88 ? -3.409 -15.750 3.021 1.00 75.44 88 ILE A C 1
ATOM 654 O O . ILE A 1 88 ? -3.125 -16.388 2.016 1.00 75.44 88 ILE A O 1
ATOM 658 N N . PHE A 1 89 ? -3.316 -14.424 3.094 1.00 83.56 89 PHE A N 1
ATOM 659 C CA . PHE A 1 89 ? -2.746 -13.593 2.035 1.00 83.56 89 PHE A CA 1
ATOM 660 C C . PHE A 1 89 ? -1.328 -13.181 2.454 1.00 83.56 89 PHE A C 1
ATOM 662 O O . PHE A 1 89 ? -1.146 -12.620 3.531 1.00 83.56 89 PHE A O 1
ATOM 669 N N . VAL A 1 90 ? -0.302 -13.485 1.667 1.00 86.25 90 VAL A N 1
ATOM 670 C CA . VAL A 1 90 ? 1.094 -13.188 2.017 1.00 86.25 90 VAL A CA 1
ATOM 671 C C . VAL A 1 90 ? 1.659 -12.113 1.099 1.00 86.25 90 VAL A C 1
ATOM 673 O O . VAL A 1 90 ? 1.733 -12.300 -0.116 1.00 86.25 90 VAL A O 1
ATOM 676 N N . THR A 1 91 ? 2.132 -11.032 1.718 1.00 90.31 91 THR A N 1
ATOM 677 C CA . THR A 1 91 ? 2.823 -9.917 1.069 1.00 90.31 91 THR A CA 1
ATOM 678 C C . THR A 1 91 ? 4.299 -9.910 1.483 1.00 90.31 91 THR A C 1
ATOM 680 O O . THR A 1 91 ? 4.627 -9.988 2.671 1.00 90.31 91 THR A O 1
ATOM 683 N N . THR A 1 92 ? 5.217 -9.797 0.520 1.00 91.06 92 THR A N 1
ATOM 684 C CA . THR A 1 92 ? 6.643 -9.514 0.788 1.00 91.06 92 THR A CA 1
ATOM 685 C C . THR A 1 92 ? 7.166 -8.426 -0.144 1.00 91.06 92 THR A C 1
ATOM 687 O O . THR A 1 92 ? 6.494 -8.060 -1.111 1.00 91.06 92 THR A O 1
ATOM 690 N N . LYS A 1 93 ? 8.343 -7.867 0.155 1.00 93.38 93 LYS A N 1
ATOM 691 C CA . LYS A 1 93 ? 8.861 -6.691 -0.556 1.00 93.38 93 LYS A CA 1
ATOM 692 C C . LYS A 1 93 ? 10.328 -6.811 -0.941 1.00 93.38 93 LYS A C 1
ATOM 694 O O . LYS A 1 93 ? 11.143 -7.189 -0.101 1.00 93.38 93 LYS A O 1
ATOM 699 N N . LEU A 1 94 ? 10.651 -6.367 -2.155 1.00 95.31 94 LEU A N 1
ATOM 700 C CA . LEU A 1 94 ? 12.012 -6.189 -2.652 1.00 95.31 94 LEU A CA 1
ATOM 701 C C . LEU A 1 94 ? 12.693 -5.014 -1.944 1.00 95.31 94 LEU A C 1
ATOM 703 O O . LEU A 1 94 ? 12.191 -3.888 -1.974 1.00 95.31 94 LEU A O 1
ATOM 707 N N . TRP A 1 95 ? 13.855 -5.256 -1.338 1.00 92.50 95 TRP A N 1
ATOM 708 C CA . TRP A 1 95 ? 14.653 -4.204 -0.710 1.00 92.50 95 TRP A CA 1
ATOM 709 C C . TRP A 1 95 ? 15.546 -3.478 -1.721 1.00 92.50 95 TRP A C 1
ATOM 711 O O . TRP A 1 95 ? 15.989 -4.062 -2.705 1.00 92.50 95 TRP A O 1
ATOM 721 N N . LEU A 1 96 ? 15.851 -2.203 -1.451 1.00 88.56 96 LEU A N 1
ATOM 722 C CA . LEU A 1 96 ? 16.531 -1.300 -2.389 1.00 88.56 96 LEU A CA 1
ATOM 723 C C . LEU A 1 96 ? 17.904 -1.813 -2.851 1.00 88.56 96 LEU A C 1
ATOM 725 O O . LEU A 1 96 ? 18.313 -1.539 -3.974 1.00 88.56 96 LEU A O 1
ATOM 729 N N . SER A 1 97 ? 18.633 -2.546 -1.999 1.00 87.62 97 SER A N 1
ATOM 730 C CA . SER A 1 97 ? 19.955 -3.086 -2.361 1.00 87.62 97 SER A CA 1
ATOM 731 C C . SER A 1 97 ? 19.902 -4.177 -3.426 1.00 87.62 97 SER A C 1
ATOM 733 O O . SER A 1 97 ? 20.938 -4.505 -3.998 1.00 87.62 97 SER A O 1
ATOM 735 N N . ASP A 1 98 ? 18.721 -4.742 -3.664 1.00 92.75 98 ASP A N 1
ATOM 736 C CA . ASP A 1 98 ? 18.499 -5.844 -4.592 1.00 92.75 98 ASP A CA 1
ATOM 737 C C . ASP A 1 98 ? 17.833 -5.377 -5.897 1.00 92.75 98 ASP A C 1
ATOM 739 O O . ASP A 1 98 ? 17.334 -6.202 -6.663 1.00 92.75 98 ASP A O 1
ATOM 743 N N . TYR A 1 99 ? 17.816 -4.066 -6.165 1.00 95.81 99 TYR A N 1
ATOM 744 C CA . TYR A 1 99 ? 17.203 -3.521 -7.377 1.00 95.81 99 TYR A CA 1
ATOM 745 C C . TYR A 1 99 ? 17.998 -3.891 -8.639 1.00 95.81 99 TYR A C 1
ATOM 747 O O . TYR A 1 99 ? 19.187 -4.216 -8.570 1.00 95.81 99 TYR A O 1
ATOM 755 N N . GLY A 1 100 ? 17.319 -3.888 -9.786 1.00 96.69 100 GLY A N 1
ATOM 756 C CA . GLY A 1 100 ? 17.784 -4.437 -11.061 1.00 96.69 100 GLY A CA 1
ATOM 757 C C . GLY A 1 100 ? 17.106 -5.764 -11.423 1.00 96.69 100 GLY A C 1
ATOM 758 O O . GLY A 1 100 ? 16.632 -6.503 -10.556 1.00 96.69 100 GLY A O 1
ATOM 759 N N . TYR A 1 101 ? 17.057 -6.076 -12.719 1.00 98.50 101 TYR A N 1
ATOM 760 C CA . TYR A 1 101 ? 16.246 -7.178 -13.250 1.00 98.50 101 TYR A CA 1
ATOM 761 C C . TYR A 1 101 ? 16.639 -8.554 -12.666 1.00 98.50 101 TYR A C 1
ATOM 763 O O . TYR A 1 101 ? 15.854 -9.208 -11.975 1.00 98.50 101 TYR A O 1
ATOM 771 N N . ASP A 1 102 ? 17.891 -8.984 -12.857 1.00 98.06 102 ASP A N 1
ATOM 772 C CA . ASP A 1 102 ? 18.353 -10.302 -12.391 1.00 98.06 102 ASP A CA 1
ATOM 773 C C . ASP A 1 102 ? 18.478 -10.395 -10.860 1.00 98.06 102 ASP A C 1
ATOM 775 O O . ASP A 1 102 ? 18.301 -11.465 -10.268 1.00 98.06 102 ASP A O 1
ATOM 779 N N . SER A 1 103 ? 18.843 -9.293 -10.199 1.00 96.19 103 SER A N 1
ATOM 780 C CA . SER A 1 103 ? 18.925 -9.207 -8.734 1.00 96.19 103 SER A CA 1
ATOM 781 C C . SER A 1 103 ? 17.552 -9.367 -8.095 1.00 96.19 103 SER A C 1
ATOM 783 O O . SER A 1 103 ? 17.439 -10.105 -7.116 1.00 96.19 103 SER A O 1
ATOM 785 N N . THR A 1 104 ? 16.512 -8.796 -8.706 1.00 97.81 104 THR A N 1
ATOM 786 C CA . THR A 1 104 ? 15.125 -8.943 -8.254 1.00 97.81 104 THR A CA 1
ATOM 787 C C . THR A 1 104 ? 14.680 -10.403 -8.253 1.00 97.81 104 THR A C 1
ATOM 789 O O . THR A 1 104 ? 14.150 -10.868 -7.244 1.00 97.81 104 THR A O 1
ATOM 792 N N . HIS A 1 105 ? 14.954 -11.158 -9.324 1.00 98.19 105 HIS A N 1
ATOM 793 C CA . HIS A 1 105 ? 14.642 -12.592 -9.375 1.00 98.19 105 HIS A CA 1
ATOM 794 C C . HIS A 1 105 ? 15.360 -13.38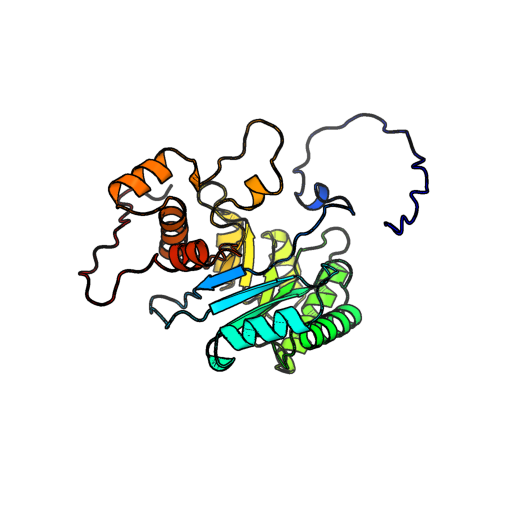1 -8.270 1.00 98.19 105 HIS A C 1
ATOM 796 O O . HIS A 1 105 ? 14.728 -14.143 -7.538 1.00 98.19 105 HIS A O 1
ATOM 802 N N . ARG A 1 106 ? 16.668 -13.150 -8.075 1.00 97.38 106 ARG A N 1
ATOM 803 C CA . ARG A 1 106 ? 17.436 -13.820 -7.006 1.00 97.38 106 ARG A CA 1
ATOM 804 C C . ARG A 1 106 ? 16.912 -13.485 -5.611 1.00 97.38 106 ARG A C 1
ATOM 806 O O . ARG A 1 106 ? 16.856 -14.363 -4.748 1.00 97.38 106 ARG A O 1
ATOM 813 N N . ALA A 1 107 ? 16.566 -12.222 -5.374 1.00 93.38 107 ALA A N 1
ATOM 814 C CA . ALA A 1 107 ? 16.030 -11.777 -4.096 1.00 93.38 107 ALA A CA 1
ATOM 815 C C . ALA A 1 107 ? 14.674 -12.429 -3.818 1.00 93.38 107 ALA A C 1
ATOM 817 O O . ALA A 1 107 ? 14.477 -12.960 -2.725 1.00 93.38 107 ALA A O 1
ATOM 818 N N . PHE A 1 108 ? 13.800 -12.473 -4.824 1.00 94.88 108 PHE A N 1
ATOM 819 C CA . PHE A 1 108 ? 12.489 -13.103 -4.744 1.00 94.88 108 PHE A CA 1
ATOM 820 C C . PHE A 1 108 ? 12.572 -14.610 -4.443 1.00 94.88 108 PHE A C 1
ATOM 822 O O . PHE A 1 108 ? 11.920 -15.086 -3.511 1.00 94.88 108 PHE A O 1
ATOM 829 N N . ASP A 1 109 ? 13.444 -15.352 -5.134 1.00 94.44 109 ASP A N 1
ATOM 830 C CA . ASP A 1 109 ? 13.684 -16.776 -4.850 1.00 94.44 109 ASP A CA 1
ATOM 831 C C . ASP A 1 109 ? 14.163 -16.993 -3.406 1.00 94.44 109 ASP A C 1
ATOM 833 O O . ASP A 1 109 ? 13.710 -17.899 -2.694 1.00 94.44 109 ASP A O 1
ATOM 837 N N . ALA A 1 110 ? 15.057 -16.124 -2.926 1.00 88.88 110 ALA A N 1
ATOM 838 C CA . ALA A 1 110 ? 15.520 -16.170 -1.547 1.00 88.88 110 ALA A CA 1
ATOM 839 C C . ALA A 1 110 ? 14.378 -15.887 -0.550 1.00 88.88 110 ALA A C 1
ATOM 841 O O . ALA A 1 110 ? 14.338 -16.491 0.529 1.00 88.88 110 ALA A O 1
ATOM 842 N N . SER A 1 111 ? 13.436 -15.008 -0.896 1.00 86.56 111 SER A N 1
ATOM 843 C CA . SER A 1 111 ? 12.234 -14.723 -0.106 1.00 86.56 111 SER A CA 1
ATOM 844 C C . SER A 1 111 ? 11.320 -15.932 -0.008 1.00 86.56 111 SER A C 1
ATOM 846 O O . SER A 1 111 ? 10.991 -16.346 1.108 1.00 86.56 111 SER A O 1
ATOM 848 N N . LEU A 1 112 ? 10.989 -16.554 -1.142 1.00 87.62 112 LEU A N 1
ATOM 849 C CA . LEU A 1 112 ? 10.208 -17.791 -1.200 1.00 87.62 112 LEU A CA 1
ATOM 850 C C . LEU A 1 112 ? 10.848 -18.893 -0.349 1.00 87.62 112 LEU A C 1
ATOM 852 O O . LEU A 1 112 ? 10.186 -19.490 0.505 1.00 87.62 112 LEU A O 1
ATOM 856 N N . HIS A 1 113 ? 12.166 -19.079 -0.464 1.00 86.56 113 HIS A N 1
ATOM 857 C CA . HIS A 1 113 ? 12.903 -20.047 0.347 1.00 86.56 113 HIS A CA 1
ATOM 858 C C . HIS A 1 113 ? 12.809 -19.756 1.858 1.00 86.56 113 HIS A C 1
ATOM 860 O O . HIS A 1 113 ? 12.534 -20.662 2.656 1.00 86.56 113 HIS A O 1
ATOM 866 N N . ARG A 1 114 ? 13.000 -18.492 2.277 1.00 82.25 114 ARG A N 1
ATOM 867 C CA . ARG A 1 114 ? 12.895 -18.073 3.692 1.00 82.25 114 ARG A CA 1
ATOM 868 C C . ARG A 1 114 ? 11.480 -18.218 4.245 1.00 82.25 114 ARG A C 1
ATOM 870 O O . ARG A 1 114 ? 11.320 -18.551 5.422 1.00 82.25 114 ARG A O 1
ATOM 877 N N . LEU A 1 115 ? 10.469 -17.929 3.430 1.00 82.19 115 LEU A N 1
ATOM 878 C CA . LEU A 1 115 ? 9.058 -18.072 3.788 1.00 82.19 115 LEU A CA 1
ATOM 879 C C . LEU A 1 115 ? 8.625 -19.545 3.780 1.00 82.19 115 LEU A C 1
ATOM 881 O O . LEU A 1 115 ? 7.736 -19.924 4.540 1.00 82.19 115 LEU A O 1
ATOM 885 N N . GLY A 1 116 ? 9.314 -20.387 3.004 1.00 84.81 116 GLY A N 1
ATOM 886 C CA . GLY A 1 116 ? 8.925 -21.771 2.759 1.00 84.81 116 GLY A CA 1
ATOM 887 C C . GLY A 1 116 ? 7.658 -21.855 1.915 1.00 84.81 116 GLY A C 1
ATOM 888 O O . GLY A 1 116 ? 6.793 -22.667 2.232 1.00 84.81 116 GLY A O 1
ATOM 889 N N . LEU A 1 117 ? 7.542 -20.982 0.913 1.00 86.19 117 LEU A N 1
ATOM 890 C CA . LEU A 1 117 ? 6.398 -20.869 0.013 1.00 86.19 117 LEU A CA 1
ATOM 891 C C . LEU A 1 117 ? 6.848 -21.067 -1.432 1.00 86.19 117 LEU A C 1
ATOM 893 O O . LEU A 1 117 ? 7.969 -20.705 -1.774 1.00 86.19 117 LEU A O 1
ATOM 897 N N . ASP A 1 118 ? 5.947 -21.570 -2.270 1.00 91.12 118 ASP A N 1
ATOM 898 C CA . ASP A 1 118 ? 6.171 -21.674 -3.718 1.00 91.12 118 ASP A CA 1
ATOM 899 C C . ASP A 1 118 ? 5.699 -20.418 -4.471 1.00 91.12 118 ASP A C 1
ATOM 901 O O . ASP A 1 118 ? 6.098 -20.182 -5.607 1.00 91.12 118 ASP A O 1
ATOM 905 N N . HIS A 1 119 ? 4.836 -19.617 -3.840 1.00 91.12 119 HIS A N 1
ATOM 906 C CA . HIS A 1 119 ? 4.338 -18.348 -4.362 1.00 91.12 119 HIS A CA 1
ATOM 907 C C . HIS A 1 119 ? 3.971 -17.390 -3.223 1.00 91.12 119 HIS A C 1
ATOM 909 O O . HIS A 1 119 ? 3.796 -17.811 -2.075 1.00 91.12 119 HIS A O 1
ATOM 915 N N . VAL A 1 120 ? 3.808 -16.110 -3.553 1.00 88.88 120 VAL A N 1
ATOM 916 C CA . VAL A 1 120 ? 3.197 -15.095 -2.678 1.00 88.88 120 VAL A CA 1
ATOM 917 C C . VAL A 1 120 ? 1.931 -14.532 -3.313 1.00 88.88 120 VAL A C 1
ATOM 919 O O . VAL A 1 120 ? 1.726 -14.629 -4.525 1.00 88.88 120 VAL A O 1
ATOM 922 N N . ASP A 1 121 ? 1.063 -13.935 -2.505 1.00 93.38 121 ASP A N 1
ATOM 923 C CA . ASP A 1 121 ? -0.137 -13.282 -3.019 1.00 93.38 121 ASP A CA 1
ATOM 924 C C . ASP A 1 121 ? 0.177 -11.884 -3.565 1.00 93.38 121 ASP A C 1
ATOM 926 O O . ASP A 1 121 ? -0.384 -11.495 -4.587 1.00 93.38 121 ASP A O 1
ATOM 930 N N . LEU A 1 122 ? 1.115 -11.164 -2.941 1.00 94.19 122 LEU A N 1
ATOM 931 C CA . LEU A 1 122 ? 1.541 -9.832 -3.367 1.00 94.19 122 LEU A CA 1
ATOM 932 C C . LEU A 1 122 ? 3.054 -9.642 -3.204 1.00 94.19 122 LEU A C 1
ATOM 934 O O . LEU A 1 122 ? 3.622 -9.918 -2.144 1.00 94.19 122 LEU A O 1
ATOM 938 N N . TYR A 1 123 ? 3.707 -9.131 -4.247 1.00 97.44 123 TYR A N 1
ATOM 939 C CA . TYR A 1 123 ? 5.112 -8.726 -4.200 1.00 97.44 123 TYR A CA 1
ATOM 940 C C . TYR A 1 123 ? 5.264 -7.235 -4.499 1.00 97.44 123 TYR A C 1
ATOM 942 O O . TYR A 1 123 ? 4.767 -6.757 -5.517 1.00 97.44 123 TYR A O 1
ATOM 950 N N . LEU A 1 124 ? 5.929 -6.491 -3.612 1.00 97.69 124 LEU A N 1
ATOM 951 C CA . LEU A 1 124 ? 6.048 -5.034 -3.728 1.00 97.69 124 LEU A CA 1
ATOM 952 C C . LEU A 1 124 ? 7.497 -4.580 -3.915 1.00 97.69 124 LEU A C 1
ATOM 954 O O . LEU A 1 124 ? 8.394 -5.058 -3.223 1.00 97.69 124 LEU A O 1
ATOM 958 N N . LEU A 1 125 ? 7.722 -3.566 -4.748 1.00 97.69 125 LEU A N 1
ATOM 959 C CA . LEU A 1 125 ? 8.939 -2.751 -4.655 1.00 97.69 125 LEU A CA 1
ATOM 960 C C . LEU A 1 125 ? 8.828 -1.846 -3.426 1.00 97.69 125 LEU A C 1
ATOM 962 O O . LEU A 1 125 ? 7.856 -1.106 -3.293 1.00 97.69 125 LEU A O 1
ATOM 966 N N . HIS A 1 126 ? 9.792 -1.904 -2.505 1.00 94.50 126 HIS A N 1
ATOM 967 C CA . HIS A 1 126 ? 9.623 -1.263 -1.199 1.00 94.50 126 HIS A CA 1
ATOM 968 C C . HIS A 1 126 ? 9.723 0.272 -1.248 1.00 94.50 126 HIS A C 1
ATOM 970 O O . HIS A 1 126 ? 9.028 0.951 -0.497 1.00 94.50 126 HIS A O 1
ATOM 976 N N . TRP A 1 127 ? 10.574 0.832 -2.107 1.00 95.38 127 TRP A N 1
ATOM 977 C CA . TRP A 1 127 ? 10.718 2.284 -2.265 1.00 95.38 127 TRP A CA 1
ATOM 978 C C . TRP A 1 127 ? 11.070 2.649 -3.710 1.00 95.38 127 TRP A C 1
ATOM 980 O O . TRP A 1 127 ? 11.797 1.902 -4.361 1.00 95.38 127 TRP A O 1
ATOM 990 N N . PRO A 1 128 ? 10.639 3.801 -4.237 1.00 94.31 128 PRO A N 1
ATOM 991 C CA . PRO A 1 128 ? 11.254 4.333 -5.446 1.00 94.31 128 PRO A CA 1
ATOM 992 C C . PRO A 1 128 ? 12.702 4.738 -5.135 1.00 94.31 128 PRO A C 1
ATOM 994 O O . PRO A 1 128 ? 12.997 5.185 -4.023 1.00 94.31 128 PRO A O 1
ATOM 997 N N . VAL A 1 129 ? 13.603 4.628 -6.112 1.00 93.25 129 VAL A N 1
ATOM 998 C CA . VAL A 1 129 ? 14.981 5.129 -5.992 1.00 93.25 129 VAL A CA 1
ATOM 999 C C . VAL A 1 129 ? 15.170 6.271 -6.992 1.00 93.25 129 VAL A C 1
ATOM 1001 O O . VAL A 1 129 ? 15.614 6.030 -8.106 1.00 93.25 129 VAL A O 1
ATOM 1004 N N . PRO A 1 130 ? 14.845 7.535 -6.644 1.00 88.69 130 PRO A N 1
ATOM 1005 C CA . PRO A 1 130 ? 14.857 8.633 -7.620 1.00 88.69 130 PRO A CA 1
ATOM 1006 C C . PRO A 1 130 ? 16.230 8.903 -8.242 1.00 88.69 130 PRO A C 1
ATOM 1008 O O . PRO A 1 130 ? 16.321 9.374 -9.370 1.00 88.69 130 PRO A O 1
ATOM 1011 N N . ALA A 1 131 ? 17.304 8.615 -7.502 1.00 92.00 131 ALA A N 1
ATOM 1012 C CA . ALA A 1 131 ? 18.674 8.776 -7.985 1.00 92.00 131 ALA A CA 1
ATOM 1013 C C . ALA A 1 131 ? 19.089 7.710 -9.018 1.00 92.00 131 ALA A C 1
ATOM 1015 O O . ALA A 1 131 ? 20.070 7.919 -9.724 1.00 92.00 131 ALA A O 1
ATOM 1016 N N . ASP A 1 132 ? 18.366 6.591 -9.083 1.00 93.25 132 ASP A N 1
ATOM 1017 C CA . ASP A 1 132 ? 18.598 5.469 -9.995 1.00 93.25 132 ASP A CA 1
ATOM 1018 C C . ASP A 1 132 ? 17.248 4.830 -10.355 1.00 93.25 132 ASP A C 1
ATOM 1020 O O . ASP A 1 132 ? 16.888 3.725 -9.933 1.00 93.25 132 ASP A O 1
ATOM 1024 N N . PHE A 1 133 ? 16.423 5.608 -11.058 1.00 96.88 133 PHE A N 1
ATOM 1025 C CA . PHE A 1 133 ? 15.059 5.186 -11.363 1.00 96.88 133 PHE A CA 1
ATOM 1026 C C . PHE A 1 133 ? 15.024 4.084 -12.430 1.00 96.88 133 PHE A C 1
ATOM 1028 O O . PHE A 1 133 ? 14.097 3.281 -12.445 1.00 96.88 133 PHE A O 1
ATOM 1035 N N . ASP A 1 134 ? 16.067 3.969 -13.255 1.00 98.00 134 ASP A N 1
ATOM 1036 C CA . ASP A 1 134 ? 16.209 2.871 -14.213 1.00 98.00 134 ASP A CA 1
ATOM 1037 C C . ASP A 1 134 ? 16.269 1.519 -13.497 1.00 98.00 134 ASP A C 1
ATOM 1039 O O . ASP A 1 134 ? 15.512 0.619 -13.848 1.00 98.00 134 ASP A O 1
ATOM 1043 N N . ALA A 1 135 ? 17.037 1.402 -12.407 1.00 97.38 135 ALA A N 1
ATOM 1044 C CA . ALA A 1 135 ? 17.040 0.186 -11.593 1.00 97.38 135 ALA A CA 1
ATOM 1045 C C . ALA A 1 135 ? 15.671 -0.112 -10.948 1.00 97.38 135 ALA A C 1
ATOM 1047 O O . ALA A 1 135 ? 15.313 -1.275 -10.758 1.00 97.38 135 ALA A O 1
ATOM 1048 N N . THR A 1 136 ? 14.890 0.928 -10.623 1.00 97.94 136 THR A N 1
ATOM 1049 C CA . THR A 1 136 ? 13.506 0.774 -10.132 1.00 97.94 136 THR A CA 1
ATOM 1050 C C . THR A 1 136 ? 12.606 0.180 -11.220 1.00 97.94 136 THR A C 1
ATOM 1052 O O . THR A 1 136 ? 11.841 -0.743 -10.942 1.00 97.94 136 THR A O 1
ATOM 1055 N N . VAL A 1 137 ? 12.721 0.672 -12.457 1.00 98.62 137 VAL A N 1
ATOM 1056 C CA . VAL A 1 137 ? 11.963 0.173 -13.614 1.00 98.62 137 VAL A CA 1
ATOM 1057 C C . VAL A 1 137 ? 12.374 -1.258 -13.964 1.00 98.62 137 VAL A C 1
ATOM 1059 O O . VAL A 1 137 ? 11.502 -2.114 -14.079 1.00 98.62 137 VAL A O 1
ATOM 1062 N N . ASP A 1 138 ? 13.675 -1.553 -14.027 1.00 98.62 138 ASP A N 1
ATOM 1063 C CA . ASP A 1 138 ? 14.199 -2.902 -14.286 1.00 98.62 138 ASP A CA 1
ATOM 1064 C C . ASP A 1 138 ? 13.688 -3.920 -13.252 1.00 98.62 138 ASP A C 1
ATOM 1066 O O . ASP A 1 138 ? 13.310 -5.045 -13.587 1.00 98.62 138 ASP A O 1
ATOM 1070 N N . SER A 1 139 ? 13.646 -3.528 -11.975 1.00 98.62 139 SER A N 1
ATOM 1071 C CA . SER A 1 139 ? 13.073 -4.351 -10.908 1.00 98.62 139 SER A CA 1
ATOM 1072 C C . SER A 1 139 ? 11.584 -4.596 -11.077 1.00 98.62 139 SER A C 1
ATOM 1074 O O . SER A 1 139 ? 11.103 -5.694 -10.793 1.00 98.62 139 SER A O 1
ATOM 1076 N N . TYR A 1 140 ? 10.839 -3.589 -11.522 1.00 98.75 140 TYR A N 1
ATOM 1077 C CA . TYR A 1 140 ? 9.413 -3.750 -11.741 1.00 98.75 140 TYR A CA 1
ATOM 1078 C C . TYR A 1 140 ? 9.136 -4.652 -12.951 1.00 98.75 140 TYR A C 1
ATOM 1080 O O . TYR A 1 140 ? 8.299 -5.540 -12.852 1.00 98.75 140 TYR A O 1
ATOM 1088 N N . GLN A 1 141 ? 9.918 -4.545 -14.027 1.00 98.81 141 GLN A N 1
ATOM 1089 C CA . GLN A 1 141 ? 9.851 -5.468 -15.169 1.00 98.81 141 GLN A CA 1
ATOM 1090 C C . GLN A 1 141 ? 10.177 -6.919 -14.772 1.00 98.81 141 GLN A C 1
ATOM 1092 O O . GLN A 1 141 ? 9.530 -7.864 -15.226 1.00 98.81 141 GLN A O 1
ATOM 1097 N N . ALA A 1 142 ? 11.127 -7.131 -13.856 1.00 98.81 142 ALA A N 1
ATOM 1098 C CA . ALA A 1 142 ? 11.343 -8.457 -13.274 1.00 98.81 142 ALA A CA 1
ATOM 1099 C C . ALA A 1 142 ? 10.129 -8.933 -12.453 1.00 98.81 142 ALA A C 1
ATOM 1101 O O . ALA A 1 142 ? 9.761 -10.108 -12.513 1.00 98.81 142 ALA A O 1
ATOM 1102 N N . ALA A 1 143 ? 9.459 -8.034 -11.724 1.00 98.50 143 ALA A N 1
ATOM 1103 C CA . ALA A 1 143 ? 8.212 -8.353 -11.030 1.00 98.50 143 ALA A CA 1
ATOM 1104 C C . ALA A 1 143 ? 7.077 -8.721 -12.009 1.00 98.50 143 ALA A C 1
ATOM 1106 O O . ALA A 1 143 ? 6.329 -9.659 -11.737 1.00 98.50 143 ALA A O 1
ATOM 1107 N N . GLU A 1 144 ? 6.983 -8.078 -13.176 1.00 98.75 144 GLU A N 1
ATOM 1108 C CA . GLU A 1 144 ? 6.046 -8.459 -14.246 1.00 98.75 144 GLU A CA 1
ATOM 1109 C C . GLU A 1 144 ? 6.302 -9.881 -14.744 1.00 98.75 144 GLU A C 1
ATOM 1111 O O . GLU A 1 144 ? 5.361 -10.654 -14.938 1.00 98.75 144 GLU A O 1
ATOM 1116 N N . LYS A 1 145 ? 7.574 -10.274 -14.879 1.00 98.75 145 LYS A N 1
ATOM 1117 C CA . LYS A 1 145 ? 7.930 -11.652 -15.224 1.00 98.75 145 LYS A CA 1
ATOM 1118 C C . LYS A 1 145 ? 7.540 -12.640 -14.121 1.00 98.75 145 LYS A C 1
ATOM 1120 O O . LYS A 1 145 ? 6.960 -13.680 -14.425 1.00 98.75 145 LYS A O 1
ATOM 1125 N N . ILE A 1 146 ? 7.804 -12.304 -12.856 1.00 98.50 146 ILE A N 1
ATOM 1126 C CA . ILE A 1 146 ? 7.404 -13.097 -11.676 1.00 98.50 146 ILE A CA 1
ATOM 1127 C C . ILE A 1 146 ? 5.876 -13.287 -11.627 1.00 98.50 146 ILE A C 1
ATOM 1129 O O . ILE A 1 146 ? 5.393 -14.377 -11.304 1.00 98.50 146 ILE A O 1
ATOM 1133 N N . LEU A 1 147 ? 5.112 -12.244 -11.971 1.00 98.00 147 LEU A N 1
ATOM 1134 C CA . LEU A 1 147 ? 3.656 -12.297 -12.110 1.00 98.00 147 LEU A CA 1
ATOM 1135 C C . LEU A 1 147 ? 3.237 -13.223 -13.257 1.00 98.00 147 LEU A C 1
ATOM 1137 O O . LEU A 1 147 ? 2.387 -14.092 -13.066 1.00 98.00 147 LEU A O 1
ATOM 1141 N N . ALA A 1 148 ? 3.837 -13.059 -14.437 1.00 98.31 148 ALA A N 1
ATOM 1142 C CA . ALA A 1 148 ? 3.527 -13.861 -15.619 1.00 98.31 148 ALA A CA 1
ATOM 1143 C C . ALA A 1 148 ? 3.816 -15.359 -15.409 1.00 98.31 148 ALA A C 1
ATOM 1145 O O . ALA A 1 148 ? 3.082 -16.207 -15.914 1.00 98.31 148 ALA A O 1
ATOM 1146 N N . ASP A 1 149 ? 4.840 -15.681 -14.615 1.00 97.88 149 ASP A N 1
ATOM 1147 C CA . ASP A 1 149 ? 5.190 -17.053 -14.231 1.00 97.88 149 ASP A CA 1
ATOM 1148 C C . ASP A 1 149 ? 4.294 -17.620 -13.114 1.00 97.88 149 ASP A C 1
ATOM 1150 O O . ASP A 1 149 ? 4.409 -18.793 -12.755 1.00 97.88 149 ASP A O 1
ATOM 1154 N N . GLY A 1 150 ? 3.393 -16.807 -12.553 1.00 95.88 150 GLY A N 1
ATOM 1155 C CA . GLY A 1 150 ? 2.466 -17.203 -11.493 1.00 95.88 150 GLY A CA 1
ATOM 1156 C C . GLY A 1 150 ? 3.115 -17.380 -10.119 1.00 95.88 150 GLY A C 1
ATOM 1157 O O . GLY A 1 150 ? 2.482 -17.933 -9.217 1.00 95.88 150 GLY A O 1
ATOM 1158 N N . GLN A 1 151 ? 4.357 -16.922 -9.936 1.00 96.44 151 GLN A N 1
ATOM 1159 C CA . GLN A 1 151 ? 5.057 -17.016 -8.652 1.00 96.44 151 GLN A CA 1
ATOM 1160 C C . GLN A 1 151 ? 4.618 -15.913 -7.670 1.00 96.44 151 GLN A C 1
ATOM 1162 O O . GLN A 1 151 ? 4.713 -16.086 -6.454 1.00 96.44 151 GLN A O 1
ATOM 1167 N N . ALA A 1 152 ? 4.087 -14.798 -8.174 1.00 94.69 152 ALA A N 1
ATOM 1168 C CA . ALA A 1 152 ? 3.293 -13.845 -7.402 1.00 94.69 152 ALA A CA 1
ATOM 1169 C C . ALA A 1 152 ? 1.903 -13.715 -8.037 1.00 94.69 152 ALA A C 1
ATOM 1171 O O . ALA A 1 152 ? 1.788 -13.689 -9.260 1.00 94.69 152 ALA A O 1
ATOM 1172 N N . ARG A 1 153 ? 0.836 -13.635 -7.230 1.00 94.12 153 ARG A N 1
ATOM 1173 C CA . ARG A 1 153 ? -0.535 -13.451 -7.760 1.00 94.12 153 ARG A CA 1
ATOM 1174 C C . ARG A 1 153 ? -0.836 -12.005 -8.148 1.00 94.12 153 ARG A C 1
ATOM 1176 O O . ARG A 1 153 ? -1.699 -11.768 -8.988 1.00 94.12 153 ARG A O 1
ATOM 1183 N N . ALA A 1 154 ? -0.149 -11.064 -7.517 1.00 96.25 154 ALA A N 1
ATOM 1184 C CA . ALA A 1 154 ? -0.200 -9.644 -7.800 1.00 96.25 154 ALA A CA 1
ATOM 1185 C C . ALA A 1 154 ? 1.171 -9.017 -7.527 1.00 96.25 154 ALA A C 1
ATOM 1187 O O . ALA A 1 154 ? 1.951 -9.510 -6.706 1.00 96.25 154 ALA A O 1
ATOM 1188 N N . ILE A 1 155 ? 1.438 -7.901 -8.195 1.00 98.19 155 ILE A N 1
ATOM 1189 C CA . ILE A 1 155 ? 2.617 -7.071 -7.954 1.00 98.19 155 ILE A CA 1
ATOM 1190 C C . ILE A 1 155 ? 2.186 -5.643 -7.671 1.00 98.19 155 ILE A C 1
ATOM 1192 O O . ILE A 1 155 ? 1.106 -5.209 -8.076 1.00 98.19 155 ILE A O 1
ATOM 1196 N N . GLY A 1 156 ? 3.024 -4.912 -6.957 1.00 98.25 156 GLY A N 1
ATOM 1197 C CA . GLY A 1 156 ? 2.758 -3.520 -6.667 1.00 98.25 156 GLY A CA 1
ATOM 1198 C C . GLY A 1 156 ? 3.992 -2.768 -6.210 1.00 98.25 156 GLY A C 1
ATOM 1199 O O . GLY A 1 156 ? 5.131 -3.209 -6.372 1.00 98.25 156 GLY A O 1
ATOM 1200 N N . VAL A 1 157 ? 3.749 -1.614 -5.611 1.00 98.56 157 VAL A N 1
ATOM 1201 C CA . VAL A 1 157 ? 4.789 -0.709 -5.138 1.00 98.56 157 VAL A CA 1
ATOM 1202 C C . VAL A 1 157 ? 4.497 -0.232 -3.721 1.00 98.56 157 VAL A C 1
ATOM 1204 O O . VAL A 1 157 ? 3.409 -0.418 -3.176 1.00 98.56 157 VAL A O 1
ATOM 1207 N N . SER A 1 158 ? 5.490 0.384 -3.095 1.00 96.81 158 SER A N 1
ATOM 1208 C CA . SER A 1 158 ? 5.358 1.016 -1.795 1.00 96.81 158 SER A CA 1
ATOM 1209 C C . SER A 1 158 ? 6.103 2.343 -1.788 1.00 96.81 158 SER A C 1
ATOM 1211 O O . SER A 1 158 ? 7.206 2.462 -2.318 1.00 96.81 158 SER A O 1
ATOM 1213 N N . ASN A 1 159 ? 5.481 3.354 -1.181 1.00 97.25 159 ASN A N 1
ATOM 1214 C CA . ASN A 1 159 ? 6.008 4.713 -1.047 1.00 97.25 159 ASN A CA 1
ATOM 1215 C C . ASN A 1 159 ? 6.178 5.479 -2.373 1.00 97.25 159 ASN A C 1
ATOM 1217 O O . ASN A 1 159 ? 6.992 6.402 -2.461 1.00 97.25 159 ASN A O 1
ATOM 1221 N N . PHE A 1 160 ? 5.405 5.135 -3.406 1.00 98.25 160 PHE A N 1
ATOM 1222 C CA . PHE A 1 160 ? 5.431 5.865 -4.674 1.00 98.25 160 PHE A CA 1
ATOM 1223 C C . PHE A 1 160 ? 4.521 7.092 -4.583 1.00 98.25 160 PHE A C 1
ATOM 1225 O O . PHE A 1 160 ? 3.333 6.985 -4.282 1.00 98.25 160 PHE A O 1
ATOM 1232 N N . GLY A 1 161 ? 5.091 8.270 -4.845 1.00 97.81 161 GLY A N 1
ATOM 1233 C CA . GLY A 1 161 ? 4.332 9.501 -5.062 1.00 97.81 161 GLY A CA 1
ATOM 1234 C C . GLY A 1 161 ? 3.858 9.623 -6.517 1.00 97.81 161 GLY A C 1
ATOM 1235 O O . GLY A 1 161 ? 4.316 8.855 -7.366 1.00 97.81 161 GLY A O 1
ATOM 1236 N N . PRO A 1 162 ? 3.022 10.626 -6.854 1.00 98.25 162 PRO A N 1
ATOM 1237 C CA . PRO A 1 162 ? 2.401 10.724 -8.179 1.00 98.25 162 PRO A CA 1
ATOM 1238 C C . PRO A 1 162 ? 3.403 10.767 -9.339 1.00 98.25 162 PRO A C 1
ATOM 1240 O O . PRO A 1 162 ? 3.176 10.147 -10.371 1.00 98.25 162 PRO A O 1
ATOM 1243 N N . ARG A 1 163 ? 4.541 11.458 -9.166 1.00 97.75 163 ARG A N 1
ATOM 1244 C CA . ARG A 1 163 ? 5.591 11.532 -10.198 1.00 97.75 163 ARG A CA 1
ATOM 1245 C C . ARG A 1 163 ? 6.297 10.196 -10.421 1.00 97.75 163 ARG A C 1
ATOM 1247 O O . ARG A 1 163 ? 6.513 9.828 -11.565 1.00 97.75 163 ARG A O 1
ATOM 1254 N N . HIS A 1 164 ? 6.632 9.484 -9.343 1.00 98.19 164 HIS A N 1
ATOM 1255 C CA . HIS A 1 164 ? 7.266 8.167 -9.440 1.00 98.19 164 HIS A CA 1
ATOM 1256 C C . HIS A 1 164 ? 6.318 7.155 -10.083 1.00 98.19 164 HIS A C 1
ATOM 1258 O O . HIS A 1 164 ? 6.743 6.347 -10.897 1.00 98.19 164 HIS A O 1
ATOM 1264 N N . LEU A 1 165 ? 5.031 7.210 -9.728 1.00 98.31 165 LEU A N 1
ATOM 1265 C CA . LEU A 1 165 ? 4.027 6.333 -10.316 1.00 98.31 165 LEU A CA 1
ATOM 1266 C C . LEU A 1 165 ? 3.852 6.606 -11.816 1.00 98.31 165 LEU A C 1
ATOM 1268 O O . LEU A 1 165 ? 3.844 5.660 -12.591 1.00 98.31 165 LEU A O 1
ATOM 1272 N N . ALA A 1 166 ? 3.764 7.874 -12.227 1.00 98.19 166 ALA A N 1
ATOM 1273 C CA . ALA A 1 166 ? 3.653 8.233 -13.640 1.00 98.19 166 ALA A CA 1
ATOM 1274 C C . ALA A 1 166 ? 4.854 7.735 -14.467 1.00 98.19 166 ALA A C 1
ATOM 1276 O O . ALA A 1 166 ? 4.654 7.064 -15.471 1.00 98.19 166 ALA A O 1
ATOM 1277 N N . ASP A 1 167 ? 6.085 7.987 -14.006 1.00 98.12 167 ASP A N 1
ATOM 1278 C CA . ASP A 1 167 ? 7.310 7.541 -14.695 1.00 98.12 167 ASP A CA 1
ATOM 1279 C C . ASP A 1 167 ? 7.384 6.006 -14.798 1.00 98.12 167 ASP A C 1
ATOM 1281 O O . ASP A 1 167 ? 7.726 5.453 -15.841 1.00 98.12 167 ASP A O 1
ATOM 1285 N N . LEU A 1 168 ? 6.980 5.290 -13.741 1.00 98.56 168 LEU A N 1
ATOM 1286 C CA . LEU A 1 168 ? 6.903 3.830 -13.776 1.00 98.56 168 LEU A CA 1
ATOM 1287 C C . LEU A 1 168 ? 5.905 3.341 -14.837 1.00 98.56 168 LEU A C 1
ATOM 1289 O O . LEU A 1 168 ? 6.242 2.473 -15.641 1.00 98.56 168 LEU A O 1
ATOM 1293 N N . LEU A 1 169 ? 4.689 3.894 -14.844 1.00 98.25 169 LEU A N 1
ATOM 1294 C CA . LEU A 1 169 ? 3.616 3.493 -15.760 1.00 98.25 169 LEU A CA 1
ATOM 1295 C C . LEU A 1 169 ? 3.932 3.808 -17.228 1.00 98.25 169 LEU A C 1
ATOM 1297 O O . LEU A 1 169 ? 3.466 3.097 -18.110 1.00 98.25 169 LEU A O 1
ATOM 1301 N N . ASP A 1 170 ? 4.747 4.827 -17.496 1.00 98.38 170 ASP A N 1
ATOM 1302 C CA . ASP A 1 170 ? 5.194 5.154 -18.855 1.00 98.38 170 ASP A CA 1
ATOM 1303 C C . ASP A 1 170 ? 6.211 4.135 -19.412 1.00 98.38 170 ASP A C 1
ATOM 1305 O O . ASP A 1 170 ? 6.502 4.132 -20.611 1.00 98.38 170 ASP A O 1
ATOM 1309 N N . ARG A 1 171 ? 6.781 3.278 -18.553 1.00 98.56 171 ARG A N 1
ATOM 1310 C CA . ARG A 1 171 ? 7.929 2.408 -18.872 1.00 98.56 171 ARG A CA 1
ATOM 1311 C C . ARG A 1 171 ? 7.699 0.923 -18.579 1.00 98.56 171 ARG A C 1
ATOM 1313 O O . ARG A 1 171 ? 8.626 0.122 -18.732 1.00 98.56 171 ARG A O 1
ATOM 1320 N N . THR A 1 172 ? 6.502 0.565 -18.128 1.00 98.50 172 THR A N 1
ATOM 1321 C CA . THR A 1 172 ? 6.126 -0.791 -17.704 1.00 98.50 172 THR A CA 1
ATOM 1322 C C . THR A 1 172 ? 4.731 -1.132 -18.228 1.00 98.50 172 THR A C 1
ATOM 1324 O O . THR A 1 172 ? 3.953 -0.239 -18.559 1.00 98.50 172 THR A O 1
ATOM 1327 N N . ASP A 1 173 ? 4.423 -2.421 -18.34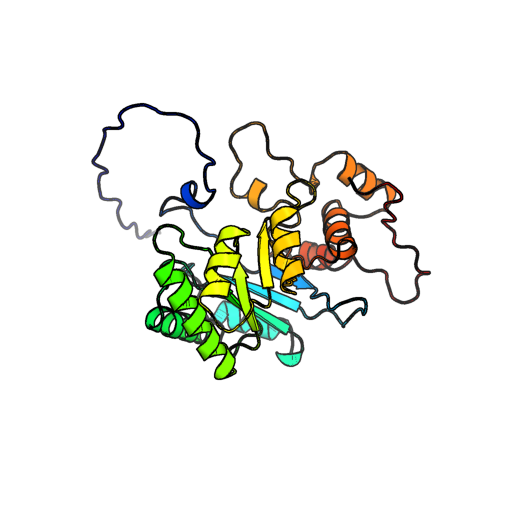9 1.00 98.19 173 ASP A N 1
ATOM 1328 C CA . ASP A 1 173 ? 3.195 -2.906 -18.990 1.00 98.19 173 ASP A CA 1
ATOM 1329 C C . ASP A 1 173 ? 2.068 -3.181 -17.975 1.00 98.19 173 ASP A C 1
ATOM 1331 O O . ASP A 1 173 ? 0.880 -3.119 -18.310 1.00 98.19 173 ASP A O 1
ATOM 1335 N N . VAL A 1 174 ? 2.415 -3.502 -16.726 1.00 98.25 174 VAL A N 1
ATOM 1336 C CA . VAL A 1 174 ? 1.477 -3.919 -15.679 1.00 98.25 174 VAL A CA 1
ATOM 1337 C C . VAL A 1 174 ? 1.272 -2.806 -14.660 1.00 98.25 174 VAL A C 1
ATOM 1339 O O . VAL A 1 174 ? 2.153 -2.472 -13.871 1.00 98.25 174 VAL A O 1
ATOM 1342 N N . VAL A 1 175 ? 0.044 -2.298 -14.579 1.00 98.25 175 VAL A N 1
ATOM 1343 C CA . VAL A 1 175 ? -0.344 -1.344 -13.533 1.00 98.25 175 VAL A CA 1
ATOM 1344 C C . VAL A 1 175 ? -0.214 -1.995 -12.141 1.00 98.25 175 VAL A C 1
ATOM 1346 O O . VAL A 1 175 ? -0.759 -3.086 -11.944 1.00 98.25 175 VAL A O 1
ATOM 1349 N N . PRO A 1 176 ? 0.460 -1.352 -11.162 1.00 98.50 176 PRO A N 1
ATOM 1350 C CA . PRO A 1 176 ? 0.564 -1.866 -9.796 1.00 98.50 176 PRO A CA 1
ATOM 1351 C C . PRO A 1 176 ? -0.811 -2.172 -9.197 1.00 98.50 176 PRO A C 1
ATOM 1353 O O . PRO A 1 176 ? -1.695 -1.324 -9.207 1.00 98.50 176 PRO A O 1
ATOM 1356 N N . ALA A 1 177 ? -1.002 -3.350 -8.604 1.00 97.50 177 ALA A N 1
ATOM 1357 C CA . ALA A 1 177 ? -2.261 -3.669 -7.926 1.00 97.50 177 ALA A CA 1
ATOM 1358 C C . ALA A 1 177 ? -2.434 -2.862 -6.625 1.00 97.50 177 ALA A C 1
ATOM 1360 O O . ALA A 1 177 ? -3.550 -2.522 -6.228 1.00 97.50 177 ALA A O 1
ATOM 1361 N N . VAL A 1 178 ? -1.316 -2.565 -5.954 1.00 97.50 178 VAL A N 1
ATOM 1362 C CA . VAL A 1 178 ? -1.258 -1.877 -4.660 1.00 97.50 178 VAL A CA 1
ATOM 1363 C C . VAL A 1 178 ? -0.154 -0.822 -4.675 1.00 97.50 178 VAL A C 1
ATOM 1365 O O . VAL A 1 178 ? 0.939 -1.076 -5.183 1.00 97.50 178 VAL A O 1
ATOM 1368 N N . ASN A 1 179 ? -0.423 0.324 -4.045 1.00 97.94 179 ASN A N 1
ATOM 1369 C CA . ASN A 1 179 ? 0.591 1.268 -3.584 1.00 97.94 179 ASN A CA 1
ATOM 1370 C C . ASN A 1 179 ? 0.511 1.368 -2.053 1.00 97.94 179 ASN A C 1
ATOM 1372 O O . ASN A 1 179 ? -0.437 1.924 -1.490 1.00 97.94 179 ASN A O 1
ATOM 1376 N N . GLN A 1 180 ? 1.485 0.770 -1.363 1.00 97.50 180 GLN A N 1
ATOM 1377 C CA . GLN A 1 180 ? 1.523 0.749 0.099 1.00 97.50 180 GLN A CA 1
ATOM 1378 C C . GLN A 1 180 ? 2.249 1.996 0.634 1.00 97.50 180 GLN A C 1
ATOM 1380 O O . GLN A 1 180 ? 3.462 2.122 0.468 1.00 97.50 180 GLN A O 1
ATOM 1385 N N . VAL A 1 181 ? 1.547 2.918 1.301 1.00 96.00 181 VAL A N 1
ATOM 1386 C CA . VAL A 1 181 ? 2.078 4.236 1.710 1.00 96.00 181 VAL A CA 1
ATOM 1387 C C . VAL A 1 181 ? 1.749 4.600 3.161 1.00 96.00 181 VAL A C 1
ATOM 1389 O O . VAL A 1 181 ? 0.814 4.055 3.751 1.00 96.00 181 VAL A O 1
ATOM 1392 N N . GLU A 1 182 ? 2.513 5.525 3.760 1.00 94.69 182 GLU A N 1
ATOM 1393 C CA . GLU A 1 182 ? 2.226 5.999 5.119 1.00 94.69 182 GLU A CA 1
ATOM 1394 C C . GLU A 1 182 ? 0.898 6.734 5.089 1.00 94.69 182 GLU A C 1
ATOM 1396 O O . GLU A 1 182 ? 0.762 7.736 4.391 1.00 94.69 182 GLU A O 1
ATOM 1401 N N . LEU A 1 183 ? -0.094 6.265 5.830 1.00 93.56 183 LEU A N 1
ATOM 1402 C CA . LEU A 1 183 ? -1.388 6.927 5.808 1.00 93.56 183 LEU A CA 1
ATOM 1403 C C . LEU A 1 183 ? -2.058 6.776 7.159 1.00 93.56 183 LEU A C 1
ATOM 1405 O O . LEU A 1 183 ? -2.207 5.679 7.686 1.00 93.56 183 LEU A O 1
ATOM 1409 N N . HIS A 1 184 ? -2.474 7.896 7.735 1.00 94.00 184 HIS A N 1
ATOM 1410 C CA . HIS A 1 184 ? -3.294 7.946 8.942 1.00 94.00 184 HIS A CA 1
ATOM 1411 C C . HIS A 1 184 ? -4.107 9.255 8.960 1.00 94.00 184 HIS A C 1
ATOM 1413 O O . HIS A 1 184 ? -3.869 10.128 8.127 1.00 94.00 184 HIS A O 1
ATOM 1419 N N . PRO A 1 185 ? -5.033 9.479 9.915 1.00 93.44 185 PRO A N 1
ATOM 1420 C CA . PRO A 1 185 ? -5.897 10.672 9.918 1.00 93.44 185 PRO A CA 1
ATOM 1421 C C . PRO A 1 185 ? -5.185 12.038 9.946 1.00 93.44 185 PRO A C 1
ATOM 1423 O O . PRO A 1 185 ? -5.820 13.063 9.739 1.00 93.44 185 PRO A O 1
ATOM 1426 N N . PHE A 1 186 ? -3.877 12.058 10.216 1.00 90.06 186 PHE A N 1
ATOM 1427 C CA . PHE A 1 186 ? -3.043 13.269 10.270 1.00 90.06 186 PHE A CA 1
ATOM 1428 C C . PHE A 1 186 ? -1.993 13.317 9.147 1.00 90.06 186 PHE A C 1
ATOM 1430 O O . PHE A 1 186 ? -1.177 14.230 9.112 1.00 90.06 186 PHE A O 1
ATOM 1437 N N . PHE A 1 187 ? -2.014 12.332 8.247 1.00 92.38 187 PHE A N 1
ATOM 1438 C CA . PHE A 1 187 ? -1.201 12.255 7.041 1.00 92.38 187 PHE A CA 1
ATOM 1439 C C . PHE A 1 187 ? -2.003 11.473 5.990 1.00 92.38 187 PHE A C 1
ATOM 1441 O O . PHE A 1 187 ? -1.870 10.263 5.842 1.00 92.38 187 PHE A O 1
ATOM 1448 N N . THR A 1 188 ? -2.961 12.157 5.357 1.00 92.25 188 THR A N 1
ATOM 1449 C CA . THR A 1 188 ? -4.039 11.531 4.566 1.00 92.25 188 THR A CA 1
ATOM 1450 C C . THR A 1 188 ? -3.708 11.336 3.088 1.00 92.25 188 THR A C 1
ATOM 1452 O O . THR A 1 188 ? -4.522 10.750 2.376 1.00 92.25 188 THR A O 1
ATOM 1455 N N . GLN A 1 189 ? -2.553 11.841 2.641 1.00 94.25 189 GLN A N 1
ATOM 1456 C CA . GLN A 1 189 ? -1.985 11.695 1.295 1.00 94.25 189 GLN A CA 1
ATOM 1457 C C . GLN A 1 189 ? -2.999 11.843 0.137 1.00 94.25 189 GLN A C 1
ATOM 1459 O O . GLN A 1 189 ? -3.154 10.919 -0.663 1.00 94.25 189 GLN A O 1
ATOM 1464 N N . PRO A 1 190 ? -3.719 12.980 0.030 1.00 96.38 190 PRO A N 1
ATOM 1465 C CA . PRO A 1 190 ? -4.782 13.145 -0.963 1.00 96.38 190 PRO A CA 1
ATOM 1466 C C . PRO A 1 190 ? -4.284 12.997 -2.408 1.00 96.38 190 PRO A C 1
ATOM 1468 O O . PRO A 1 190 ? -4.943 12.327 -3.197 1.00 96.38 190 PRO A O 1
ATOM 1471 N N . ASP A 1 191 ? -3.111 13.546 -2.732 1.00 97.75 191 ASP A N 1
ATOM 1472 C CA . ASP A 1 191 ? -2.569 13.507 -4.096 1.00 97.75 191 ASP A CA 1
ATOM 1473 C C . ASP A 1 191 ? -2.140 12.093 -4.508 1.00 97.75 191 ASP A C 1
ATOM 1475 O O . ASP A 1 191 ? -2.396 11.674 -5.634 1.00 97.75 191 ASP A O 1
ATOM 1479 N N . VAL A 1 192 ? -1.540 11.330 -3.585 1.00 97.69 192 VAL A N 1
ATOM 1480 C CA . VAL A 1 192 ? -1.175 9.922 -3.821 1.00 97.69 192 VAL A CA 1
ATOM 1481 C C . VAL A 1 192 ? -2.429 9.085 -4.038 1.00 97.69 192 VAL A C 1
ATOM 1483 O O . VAL A 1 192 ? -2.523 8.380 -5.032 1.00 97.69 192 VAL A O 1
ATOM 1486 N N . ARG A 1 193 ? -3.436 9.227 -3.168 1.00 96.75 193 ARG A N 1
ATOM 1487 C CA . ARG A 1 193 ? -4.705 8.494 -3.292 1.00 96.75 193 ARG A CA 1
ATOM 1488 C C . ARG A 1 193 ? -5.441 8.815 -4.588 1.00 96.75 193 ARG A C 1
ATOM 1490 O O . ARG A 1 193 ? -6.071 7.935 -5.162 1.00 96.75 193 ARG A O 1
ATOM 1497 N N . ALA A 1 194 ? -5.396 10.070 -5.031 1.00 97.62 194 ALA A N 1
ATOM 1498 C CA . ALA A 1 194 ? -5.990 10.473 -6.299 1.00 97.62 194 ALA A CA 1
ATOM 1499 C C . ALA A 1 194 ? -5.249 9.850 -7.492 1.00 97.62 194 ALA A C 1
ATOM 1501 O O . ALA A 1 194 ? -5.905 9.369 -8.415 1.00 97.62 194 ALA A O 1
ATOM 1502 N N . ALA A 1 195 ? -3.912 9.821 -7.457 1.00 97.94 195 ALA A N 1
ATOM 1503 C CA . ALA A 1 195 ? -3.101 9.168 -8.481 1.00 97.94 195 ALA A CA 1
ATOM 1504 C C . ALA A 1 195 ? -3.355 7.652 -8.521 1.00 97.94 195 ALA A C 1
ATOM 1506 O O . ALA A 1 195 ? -3.654 7.118 -9.584 1.00 97.94 195 ALA A O 1
ATOM 1507 N N . ASP A 1 196 ? -3.338 6.981 -7.366 1.00 96.50 196 ASP A N 1
ATOM 1508 C CA . ASP A 1 196 ? -3.645 5.553 -7.252 1.00 96.50 196 ASP A CA 1
ATOM 1509 C C . ASP A 1 196 ? -5.036 5.241 -7.838 1.00 96.50 196 ASP A C 1
ATOM 1511 O O . ASP A 1 196 ? -5.184 4.393 -8.722 1.00 96.50 196 ASP A O 1
ATOM 1515 N N . ALA A 1 197 ? -6.062 5.987 -7.412 1.00 94.25 197 ALA A N 1
ATOM 1516 C CA . ALA A 1 197 ? -7.438 5.786 -7.859 1.00 94.25 197 ALA A CA 1
ATOM 1517 C C . ALA A 1 197 ? -7.624 6.012 -9.368 1.00 94.25 197 ALA A C 1
ATOM 1519 O O . ALA A 1 197 ? -8.412 5.301 -9.992 1.00 94.25 197 ALA A O 1
ATOM 1520 N N . ALA A 1 198 ? -6.897 6.963 -9.968 1.00 97.19 198 ALA A N 1
ATOM 1521 C CA . ALA A 1 198 ? -6.958 7.231 -11.406 1.00 97.19 198 ALA A CA 1
ATOM 1522 C C . ALA A 1 198 ? -6.510 6.031 -12.260 1.00 97.19 198 ALA A C 1
ATOM 1524 O O . ALA A 1 198 ? -6.957 5.893 -13.399 1.00 97.19 198 ALA A O 1
ATOM 1525 N N . HIS A 1 199 ? -5.679 5.152 -11.698 1.00 95.50 199 HIS A N 1
ATOM 1526 C CA . HIS A 1 199 ? -5.169 3.949 -12.355 1.00 95.50 199 HIS A CA 1
ATOM 1527 C C . HIS A 1 199 ? -5.779 2.650 -11.799 1.00 95.50 199 HIS A C 1
ATOM 1529 O O . HIS A 1 199 ? -5.393 1.565 -12.220 1.00 95.50 199 HIS A O 1
ATOM 1535 N N . GLY A 1 200 ? -6.750 2.733 -10.880 1.00 93.75 200 GLY A N 1
ATOM 1536 C CA . GLY A 1 200 ? -7.365 1.556 -10.255 1.00 93.75 200 GLY A CA 1
ATOM 1537 C C . GLY A 1 200 ? -6.460 0.833 -9.249 1.00 93.75 200 GLY A C 1
ATOM 1538 O O . GLY A 1 200 ? -6.687 -0.339 -8.961 1.00 93.75 200 GLY A O 1
ATOM 1539 N N . ILE A 1 201 ? -5.450 1.522 -8.717 1.00 95.19 201 ILE A N 1
ATOM 1540 C CA . ILE A 1 201 ? -4.493 0.997 -7.739 1.00 95.19 201 ILE A CA 1
ATOM 1541 C C . ILE A 1 201 ? -5.104 1.088 -6.340 1.00 95.19 201 ILE A C 1
ATOM 1543 O O . ILE A 1 201 ? -5.661 2.118 -5.953 1.00 95.19 201 ILE A O 1
ATOM 1547 N N . VAL A 1 202 ? -4.982 0.024 -5.546 1.00 94.88 202 VAL A N 1
ATOM 1548 C CA . VAL A 1 202 ? -5.424 0.040 -4.148 1.00 94.88 202 VAL A CA 1
ATOM 1549 C C . VAL A 1 202 ? -4.385 0.759 -3.286 1.00 94.88 202 VAL A C 1
ATOM 1551 O O . VAL A 1 202 ? -3.254 0.294 -3.139 1.00 94.88 202 VAL A O 1
ATOM 1554 N N . THR A 1 203 ? -4.777 1.858 -2.640 1.00 94.31 203 THR A N 1
ATOM 1555 C CA . THR A 1 203 ? -3.956 2.473 -1.590 1.00 94.31 203 THR A CA 1
ATOM 1556 C C . THR A 1 203 ? -4.000 1.612 -0.322 1.00 94.31 203 THR A C 1
ATOM 1558 O O . THR A 1 203 ? -5.066 1.418 0.275 1.00 94.31 203 THR A O 1
ATOM 1561 N N . GLN A 1 204 ? -2.839 1.127 0.124 1.00 95.75 204 GLN A N 1
ATOM 1562 C CA . GLN A 1 204 ? -2.697 0.357 1.363 1.00 95.75 204 GLN A CA 1
ATOM 1563 C C . GLN A 1 204 ? -1.906 1.151 2.412 1.00 95.75 204 GLN A C 1
ATOM 1565 O O . GLN A 1 204 ? -0.770 1.558 2.200 1.00 95.75 204 GLN A O 1
ATOM 1570 N N . SER A 1 205 ? -2.504 1.370 3.576 1.00 94.38 205 SER A N 1
ATOM 1571 C CA . SER A 1 205 ? -1.972 2.214 4.642 1.00 94.38 205 SER A CA 1
ATOM 1572 C C . SER A 1 205 ? -0.992 1.453 5.538 1.00 94.38 205 SER A C 1
ATOM 1574 O O . SER A 1 205 ? -1.420 0.644 6.373 1.00 94.38 205 SER A O 1
ATOM 1576 N N . TRP A 1 206 ? 0.304 1.770 5.454 1.00 92.94 206 TRP A N 1
ATOM 1577 C CA . TRP A 1 206 ? 1.278 1.395 6.483 1.00 92.94 206 TRP A CA 1
ATOM 1578 C C . TRP A 1 206 ? 1.349 2.449 7.596 1.00 92.94 206 TRP A C 1
ATOM 1580 O O . TRP A 1 206 ? 0.985 3.612 7.424 1.00 92.94 206 TRP A O 1
ATOM 1590 N N . SER A 1 207 ? 1.746 2.019 8.800 1.00 91.12 207 SER A N 1
ATOM 1591 C CA . SER A 1 207 ? 1.615 2.814 10.036 1.00 91.12 207 SER A CA 1
ATOM 1592 C C . SER A 1 207 ? 0.220 3.437 10.256 1.00 91.12 207 SER A C 1
ATOM 1594 O O . SER A 1 207 ? 0.133 4.576 10.725 1.00 91.12 207 SER A O 1
ATOM 1596 N N . PRO A 1 208 ? -0.891 2.696 10.059 1.00 92.44 208 PRO A N 1
ATOM 1597 C CA . PRO A 1 208 ? -2.238 3.275 10.036 1.00 92.44 208 PRO A CA 1
ATOM 1598 C C . PRO A 1 208 ? -2.663 3.950 11.346 1.00 92.44 208 PRO A C 1
ATOM 1600 O O . PRO A 1 208 ? -3.514 4.837 11.344 1.00 92.44 208 PRO A O 1
ATOM 1603 N N . ILE A 1 209 ? -2.050 3.552 12.466 1.00 92.44 209 ILE A N 1
ATOM 1604 C CA . ILE A 1 209 ? -2.270 4.094 13.817 1.00 92.44 209 ILE A CA 1
ATOM 1605 C C . ILE A 1 209 ? -1.105 4.977 14.317 1.00 92.44 209 ILE A C 1
ATOM 1607 O O . ILE A 1 209 ? -1.029 5.293 15.505 1.00 92.44 209 ILE A O 1
ATOM 1611 N N . GLY A 1 210 ? -0.186 5.371 13.427 1.00 85.75 210 GLY A N 1
ATOM 1612 C CA . GLY A 1 210 ? 0.981 6.212 13.726 1.00 85.75 210 GLY A CA 1
ATOM 1613 C C . GLY A 1 210 ? 2.151 5.471 14.381 1.00 85.75 210 GLY A C 1
ATOM 1614 O O . GLY A 1 210 ? 2.843 6.027 15.237 1.00 85.75 210 GLY A O 1
ATOM 1615 N N . GLY A 1 211 ? 2.371 4.203 14.018 1.00 81.06 211 GLY A N 1
ATOM 1616 C CA . GLY A 1 211 ? 3.472 3.386 14.546 1.00 81.06 211 GLY A CA 1
ATOM 1617 C C . GLY A 1 211 ? 4.855 3.993 14.282 1.00 81.06 211 GLY A C 1
ATOM 1618 O O . GLY A 1 211 ? 5.691 4.035 15.186 1.00 81.06 211 GLY A O 1
ATOM 1619 N N . VAL A 1 212 ? 5.067 4.550 13.087 1.00 77.81 212 VAL A N 1
ATOM 1620 C CA . VAL A 1 212 ? 6.313 5.232 12.699 1.00 77.81 212 VAL A CA 1
ATOM 1621 C C . VAL A 1 212 ? 6.700 6.366 13.642 1.00 77.81 212 VAL A C 1
ATOM 1623 O O . VAL A 1 212 ? 7.862 6.464 14.025 1.00 77.81 212 VAL A O 1
ATOM 1626 N N . LEU A 1 213 ? 5.727 7.123 14.157 1.00 71.44 213 LEU 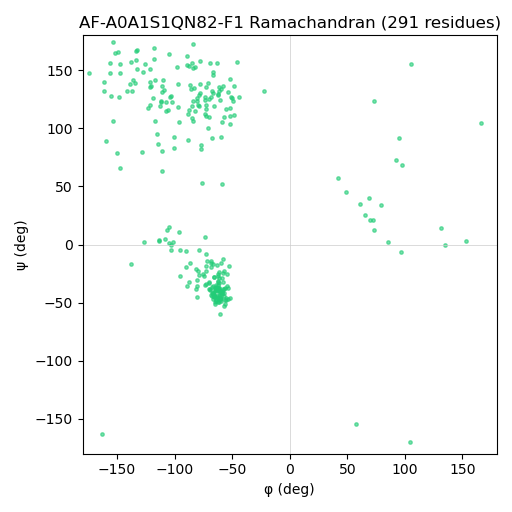A N 1
ATOM 1627 C CA . LEU A 1 213 ? 5.958 8.208 15.118 1.00 71.44 213 LEU A CA 1
ATOM 1628 C C . LEU A 1 213 ? 6.476 7.711 16.476 1.00 71.44 213 LEU A C 1
ATOM 1630 O O . LEU A 1 213 ? 6.975 8.497 17.284 1.00 71.44 213 LEU A O 1
ATOM 1634 N N . SER A 1 214 ? 6.329 6.411 16.750 1.00 66.38 214 SER A N 1
ATOM 1635 C CA . SER A 1 214 ? 6.875 5.744 17.935 1.00 66.38 214 SER A CA 1
ATOM 1636 C C . SER A 1 214 ? 8.280 5.198 17.718 1.00 66.38 214 SER A C 1
ATOM 1638 O O . SER A 1 214 ? 9.073 5.235 18.654 1.00 66.38 214 SER A O 1
ATOM 1640 N N . ASN A 1 215 ? 8.579 4.711 16.514 1.00 57.47 215 ASN A N 1
ATOM 1641 C CA . ASN A 1 215 ? 9.852 4.065 16.183 1.00 57.47 215 ASN A CA 1
ATOM 1642 C C . ASN A 1 215 ? 10.916 5.075 15.729 1.00 57.47 215 ASN A C 1
ATOM 1644 O O . ASN A 1 215 ? 12.096 4.910 16.023 1.00 57.47 215 ASN A O 1
ATOM 1648 N N . HIS A 1 216 ? 10.479 6.148 15.072 1.00 58.41 216 HIS A N 1
ATOM 1649 C CA . HIS A 1 216 ? 11.295 7.273 14.643 1.00 58.41 216 HIS A CA 1
ATOM 1650 C C . HIS A 1 216 ? 10.632 8.553 15.149 1.00 58.41 216 HIS A C 1
ATOM 1652 O O . HIS A 1 216 ? 9.902 9.206 14.399 1.00 58.41 216 HIS A O 1
ATOM 1658 N N . PRO A 1 217 ? 10.813 8.908 16.435 1.00 56.78 217 PRO A N 1
ATOM 1659 C CA . PRO A 1 217 ? 10.322 10.182 16.927 1.00 56.78 217 PRO A CA 1
ATOM 1660 C C . PRO A 1 217 ? 10.957 11.284 16.077 1.00 56.78 217 PRO A C 1
ATOM 1662 O O . PRO A 1 217 ? 12.164 11.520 16.141 1.00 56.78 217 PRO A O 1
ATOM 1665 N N . ALA A 1 218 ? 10.146 11.942 15.245 1.00 53.03 218 ALA A N 1
ATOM 1666 C CA . ALA A 1 218 ? 10.535 13.214 14.665 1.00 53.03 218 ALA A CA 1
ATOM 1667 C C . ALA A 1 218 ? 10.970 14.122 15.826 1.00 53.03 218 ALA A C 1
ATOM 1669 O O . ALA A 1 218 ? 10.398 14.040 16.918 1.00 53.03 218 ALA A O 1
ATOM 1670 N N . GLY A 1 219 ? 12.008 14.935 15.611 1.00 54.19 219 GLY A N 1
ATOM 1671 C CA . GLY A 1 219 ? 12.478 15.895 16.611 1.00 54.19 219 GLY A CA 1
ATOM 1672 C C . GLY A 1 219 ? 11.318 16.679 17.248 1.00 54.19 219 GLY A C 1
ATOM 1673 O O . GLY A 1 219 ? 10.229 16.755 16.672 1.00 54.19 219 GLY A O 1
ATOM 1674 N N . PRO A 1 220 ? 11.516 17.232 18.454 1.00 46.19 220 PRO A N 1
ATOM 1675 C CA . PRO A 1 220 ? 10.428 17.764 19.267 1.00 46.19 220 PRO A CA 1
ATOM 1676 C C . PRO A 1 220 ? 9.559 18.756 18.475 1.00 46.19 220 PRO A C 1
ATOM 1678 O O . PRO A 1 220 ? 10.054 19.801 18.063 1.00 46.19 220 PRO A O 1
ATOM 1681 N N . GLY A 1 221 ? 8.266 18.441 18.289 1.00 55.28 221 GLY A N 1
ATOM 1682 C CA . GLY A 1 221 ? 7.247 19.487 18.139 1.00 55.28 221 GLY A CA 1
ATOM 1683 C C . GLY A 1 221 ? 6.175 19.417 17.044 1.00 55.28 221 GLY A C 1
ATOM 1684 O O . GLY A 1 221 ? 5.366 20.336 17.039 1.00 55.28 221 GLY A O 1
ATOM 1685 N N . THR A 1 222 ? 6.081 18.425 16.144 1.00 56.16 222 THR A N 1
ATOM 1686 C CA . THR A 1 222 ? 5.068 18.525 15.050 1.00 56.16 222 THR A CA 1
ATOM 1687 C C . THR A 1 222 ? 4.271 17.271 14.693 1.00 56.16 222 THR A C 1
ATOM 1689 O O . THR A 1 222 ? 3.224 17.393 14.061 1.00 56.16 222 THR A O 1
ATOM 1692 N N . ALA A 1 223 ? 4.694 16.071 15.092 1.00 66.12 223 ALA A N 1
ATOM 1693 C CA . ALA A 1 223 ? 3.989 14.856 14.688 1.00 66.12 223 ALA A CA 1
ATOM 1694 C C . ALA A 1 223 ? 2.844 14.493 15.648 1.00 66.12 223 ALA A C 1
ATOM 1696 O O . ALA A 1 223 ? 3.070 14.156 16.815 1.00 66.12 223 ALA A O 1
ATOM 1697 N N . VAL A 1 224 ? 1.608 14.523 15.146 1.00 75.62 224 VAL A N 1
ATOM 1698 C CA . VAL A 1 224 ? 0.414 14.153 15.916 1.00 75.62 224 VAL A CA 1
ATOM 1699 C C . VAL A 1 224 ? 0.251 12.638 15.919 1.00 75.62 224 VAL A C 1
ATOM 1701 O O . VAL A 1 224 ? -0.018 12.023 14.889 1.00 75.62 224 VAL A O 1
ATOM 1704 N N . ARG A 1 225 ? 0.374 12.022 17.099 1.00 85.50 225 ARG A N 1
ATOM 1705 C CA . ARG A 1 225 ? 0.100 10.591 17.280 1.00 85.50 225 ARG A CA 1
ATOM 1706 C C . ARG A 1 225 ? -1.409 10.341 17.217 1.00 85.50 225 ARG A C 1
ATOM 1708 O O . ARG A 1 225 ? -2.102 10.792 18.133 1.00 85.50 225 ARG A O 1
ATOM 1715 N N . PRO A 1 226 ? -1.925 9.572 16.236 1.00 88.44 226 PRO A N 1
ATOM 1716 C CA . PRO A 1 226 ? -3.365 9.384 16.071 1.00 88.44 226 PRO A CA 1
ATOM 1717 C C . PRO A 1 226 ? -4.049 8.865 17.338 1.00 88.44 226 PRO A C 1
ATOM 1719 O O . PRO A 1 226 ? -5.015 9.449 17.814 1.00 88.44 226 PRO A O 1
ATOM 1722 N N . ILE A 1 227 ? -3.481 7.824 17.951 1.00 90.31 227 ILE A N 1
ATOM 1723 C CA . ILE A 1 227 ? -4.048 7.170 19.139 1.00 90.31 227 ILE A CA 1
ATOM 1724 C C . ILE A 1 227 ? -4.027 8.031 20.415 1.00 90.31 227 ILE A C 1
ATOM 1726 O O . ILE A 1 227 ? -4.686 7.679 21.388 1.00 90.31 227 ILE A O 1
ATOM 1730 N N . GLY A 1 228 ? -3.264 9.130 20.431 1.00 88.50 228 GLY A N 1
ATOM 1731 C CA . GLY A 1 228 ? -3.188 10.063 21.561 1.00 88.50 228 GLY A CA 1
ATOM 1732 C C . GLY A 1 228 ? -3.976 11.356 21.348 1.00 88.50 228 GLY A C 1
ATOM 1733 O O . GLY A 1 228 ? -4.030 12.184 22.254 1.00 88.50 228 GLY A O 1
ATOM 1734 N N . HIS A 1 229 ? -4.561 11.560 20.165 1.00 92.56 229 HIS A N 1
ATOM 1735 C CA . HIS A 1 229 ? -5.231 12.811 19.840 1.00 92.56 229 HIS A CA 1
ATOM 1736 C C . HIS A 1 229 ? -6.566 12.946 20.602 1.00 92.56 229 HIS A C 1
ATOM 1738 O O . HIS A 1 229 ? -7.351 11.992 20.587 1.00 92.56 229 HIS A O 1
ATOM 1744 N N . PRO A 1 230 ? -6.889 14.115 21.201 1.00 94.00 230 PRO A N 1
ATOM 1745 C CA . PRO A 1 230 ? -8.101 14.304 22.006 1.00 94.00 230 PRO A CA 1
ATOM 1746 C C . PRO A 1 230 ? -9.405 13.920 21.297 1.00 94.00 230 PRO A C 1
ATOM 1748 O O . PRO A 1 230 ? -10.298 13.339 21.909 1.00 94.00 230 PRO A O 1
ATOM 1751 N N . THR A 1 231 ? -9.517 14.192 19.993 1.00 94.81 231 THR A N 1
ATOM 1752 C CA . THR A 1 231 ? -10.687 13.775 19.200 1.00 94.81 231 THR A CA 1
ATOM 1753 C C . THR A 1 231 ? -10.810 12.255 19.140 1.00 94.81 231 THR A C 1
ATOM 1755 O O . THR A 1 231 ? -11.893 11.720 19.349 1.00 94.81 231 THR A O 1
ATOM 1758 N N . VAL A 1 232 ? -9.704 11.543 18.903 1.00 95.31 232 VAL A N 1
ATOM 1759 C CA . VAL A 1 232 ? -9.703 10.078 18.785 1.00 95.31 232 VAL A CA 1
ATOM 1760 C C . VAL A 1 232 ? -10.030 9.436 20.130 1.00 95.31 232 VAL A C 1
ATOM 1762 O O . VAL A 1 232 ? -10.865 8.537 20.187 1.00 95.31 232 VAL A O 1
ATOM 1765 N N . THR A 1 233 ? -9.433 9.918 21.221 1.00 96.00 233 THR A N 1
ATOM 1766 C CA . THR A 1 233 ? -9.708 9.399 22.569 1.00 96.00 233 THR A CA 1
ATOM 1767 C C . THR A 1 233 ? -11.138 9.700 23.025 1.00 96.00 233 THR A C 1
ATOM 1769 O O . THR A 1 233 ? -11.770 8.845 23.643 1.00 96.00 233 THR A O 1
ATOM 1772 N N . SER A 1 234 ? -11.691 10.861 22.661 1.00 96.44 234 SER A N 1
ATOM 1773 C CA . SER A 1 234 ? -13.091 11.206 22.947 1.00 96.44 234 SER A CA 1
ATOM 1774 C C . SER A 1 234 ? -14.072 10.312 22.185 1.00 96.44 234 SER A C 1
ATOM 1776 O O . SER A 1 234 ? -15.055 9.847 22.761 1.00 96.44 234 SER A O 1
ATOM 1778 N N . LEU A 1 235 ? -13.799 10.019 20.908 1.00 95.62 235 LEU A N 1
ATOM 1779 C CA . LEU A 1 235 ? -14.603 9.075 20.122 1.00 95.62 235 LEU A CA 1
ATOM 1780 C C . LEU A 1 235 ? -14.492 7.651 20.684 1.00 95.62 235 LEU A C 1
ATOM 1782 O O . LEU A 1 235 ? -15.503 6.971 20.827 1.00 95.62 235 LEU A O 1
ATOM 1786 N N . ALA A 1 236 ? -13.287 7.223 21.064 1.00 95.06 236 ALA A N 1
ATOM 1787 C CA . ALA A 1 236 ? -13.049 5.925 21.690 1.00 95.06 236 ALA A CA 1
ATOM 1788 C C . ALA A 1 236 ? -13.902 5.754 22.961 1.00 95.06 236 ALA A C 1
ATOM 1790 O O . ALA A 1 236 ? -14.632 4.770 23.089 1.00 95.06 236 ALA A O 1
ATOM 1791 N N . ALA A 1 237 ? -13.906 6.762 23.843 1.00 95.50 237 ALA A N 1
ATOM 1792 C CA . ALA A 1 237 ? -14.744 6.780 25.040 1.00 95.50 237 ALA A CA 1
ATOM 1793 C C . ALA A 1 237 ? -16.246 6.765 24.709 1.00 95.50 237 ALA A C 1
ATOM 1795 O O . ALA A 1 23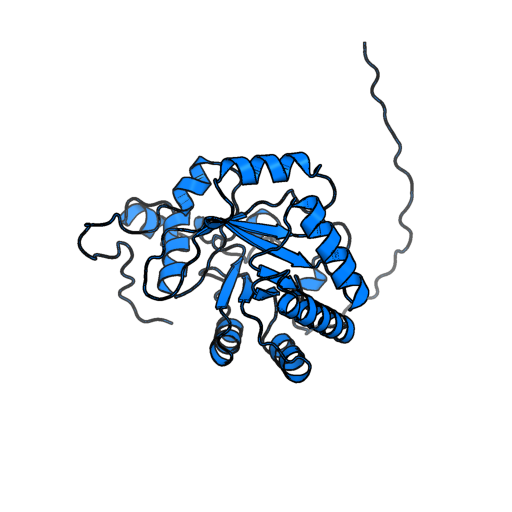7 ? -16.991 5.974 25.285 1.00 95.50 237 ALA A O 1
ATOM 1796 N N . ARG A 1 238 ? -16.689 7.595 23.753 1.00 94.88 238 ARG A N 1
ATOM 1797 C CA . ARG A 1 238 ? -18.098 7.677 23.329 1.00 94.88 238 ARG A CA 1
ATOM 1798 C C . ARG A 1 238 ? -18.642 6.337 22.831 1.00 94.88 238 ARG A C 1
ATOM 1800 O O . ARG A 1 238 ? -19.800 6.027 23.091 1.00 94.88 238 ARG A O 1
ATOM 1807 N N . TYR A 1 239 ? -17.828 5.569 22.111 1.00 91.56 239 TYR A N 1
ATOM 1808 C CA . TYR A 1 239 ? -18.256 4.323 21.469 1.00 91.56 239 TYR A CA 1
ATOM 1809 C C . TYR A 1 239 ? -17.845 3.054 22.221 1.00 91.56 239 TYR A C 1
ATOM 1811 O O . TYR A 1 239 ? -18.118 1.956 21.740 1.00 91.56 239 TYR A O 1
ATOM 1819 N N . GLY A 1 240 ? -17.196 3.178 23.383 1.00 93.75 240 GLY A N 1
ATOM 1820 C CA . GLY A 1 240 ? -16.703 2.023 24.139 1.00 93.75 240 GLY A CA 1
ATOM 1821 C C . GLY A 1 240 ? -15.672 1.200 23.358 1.00 93.75 240 GLY A C 1
ATOM 1822 O O . GLY A 1 240 ? -15.657 -0.025 23.451 1.00 93.75 240 GLY A O 1
ATOM 1823 N N . ARG A 1 241 ? -14.845 1.870 22.549 1.00 94.88 241 ARG A N 1
ATOM 1824 C CA . ARG A 1 241 ? -13.801 1.271 21.702 1.00 94.88 241 ARG A CA 1
ATOM 1825 C C . ARG A 1 241 ? -12.426 1.779 22.108 1.00 94.88 241 ARG A C 1
ATOM 1827 O O . ARG A 1 241 ? -12.310 2.730 22.877 1.00 94.88 241 ARG A O 1
ATOM 1834 N N . THR A 1 242 ? -11.369 1.167 21.585 1.00 95.44 242 THR A N 1
ATOM 1835 C CA . THR A 1 242 ? -10.011 1.689 21.779 1.00 95.44 242 THR A CA 1
ATOM 1836 C C . THR A 1 242 ? -9.673 2.771 20.745 1.00 95.44 242 THR A C 1
ATOM 1838 O O . THR A 1 242 ? -10.241 2.787 19.649 1.00 95.44 242 THR A O 1
ATOM 1841 N N . PRO A 1 243 ? -8.717 3.676 21.034 1.00 95.44 243 PRO A N 1
ATOM 1842 C CA . PRO A 1 243 ? -8.234 4.642 20.046 1.00 95.44 243 PRO A CA 1
ATOM 1843 C C . PRO A 1 243 ? -7.734 3.995 18.745 1.00 95.44 243 PRO A C 1
ATOM 1845 O O . PRO A 1 243 ? -7.946 4.546 17.668 1.00 95.44 243 PRO A O 1
ATOM 1848 N N . ALA A 1 244 ? -7.104 2.815 18.826 1.00 94.50 244 ALA A N 1
ATOM 1849 C CA . ALA A 1 244 ? -6.649 2.076 17.649 1.00 94.50 244 ALA A CA 1
ATOM 1850 C C . ALA A 1 244 ? -7.832 1.606 16.790 1.00 94.50 244 ALA A C 1
ATOM 1852 O O . ALA A 1 244 ? -7.824 1.827 15.581 1.00 94.50 244 ALA A O 1
ATOM 1853 N N . GLN A 1 245 ? -8.879 1.053 17.410 1.00 94.94 245 GLN A N 1
ATOM 1854 C CA . GLN A 1 245 ? -10.097 0.635 16.710 1.00 94.94 245 GLN A CA 1
ATOM 1855 C C . GLN A 1 245 ? -10.805 1.803 16.017 1.00 94.94 245 GLN A C 1
ATOM 1857 O O . GLN A 1 245 ? -11.279 1.648 14.895 1.00 94.94 245 GLN A O 1
ATOM 1862 N N . VAL A 1 246 ? -10.848 2.983 16.647 1.00 95.44 246 VAL A N 1
ATOM 1863 C CA . VAL A 1 246 ? -11.419 4.194 16.032 1.00 95.44 246 VAL A CA 1
ATOM 1864 C C . VAL A 1 246 ? -10.651 4.581 14.768 1.00 95.44 246 VAL A C 1
ATOM 1866 O O . VAL A 1 246 ? -11.260 4.816 13.727 1.00 95.44 246 VAL A O 1
ATOM 1869 N N . VAL A 1 247 ? -9.318 4.617 14.840 1.00 95.56 247 VAL A N 1
ATOM 1870 C CA . VAL A 1 247 ? -8.476 4.978 13.691 1.00 95.56 247 VAL A CA 1
ATOM 1871 C C . VAL A 1 247 ? -8.566 3.928 12.581 1.00 95.56 247 VAL A C 1
ATOM 1873 O O . VAL A 1 247 ? -8.684 4.282 11.413 1.00 95.56 247 VAL A O 1
ATOM 1876 N N . LEU A 1 248 ? -8.560 2.639 12.916 1.00 93.75 248 LEU A N 1
ATOM 1877 C CA . LEU A 1 248 ? -8.690 1.568 11.924 1.00 93.75 248 LEU A CA 1
ATOM 1878 C C . LEU A 1 248 ? -10.077 1.538 11.277 1.00 93.75 248 LEU A C 1
ATOM 1880 O O . LEU A 1 248 ? -10.185 1.335 10.070 1.00 93.75 248 LEU A O 1
ATOM 1884 N N . ARG A 1 249 ? -11.140 1.823 12.038 1.00 92.50 249 ARG A N 1
ATOM 1885 C CA . ARG A 1 249 ? -12.484 1.988 11.473 1.00 92.50 249 ARG A CA 1
ATOM 1886 C C . ARG A 1 249 ? -12.544 3.159 10.493 1.00 92.50 249 ARG A C 1
ATOM 1888 O O . ARG A 1 249 ? -13.178 3.021 9.452 1.00 92.50 249 ARG A O 1
ATOM 1895 N N . TRP A 1 250 ? -11.863 4.269 10.791 1.00 94.56 250 TRP A N 1
ATOM 1896 C CA . TRP A 1 250 ? -11.759 5.406 9.872 1.00 94.56 250 TRP A CA 1
ATOM 1897 C C . TRP A 1 250 ? -11.155 4.997 8.518 1.00 94.56 250 TRP A C 1
ATOM 1899 O O . TRP A 1 250 ? -11.728 5.352 7.491 1.00 94.56 250 TRP A O 1
ATOM 1909 N N . HIS A 1 251 ? -10.083 4.188 8.508 1.00 91.88 251 HIS A N 1
ATOM 1910 C CA . HIS A 1 251 ? -9.476 3.667 7.269 1.00 91.88 251 HIS A CA 1
ATOM 1911 C C . HIS A 1 251 ? -10.485 2.886 6.424 1.00 91.88 251 HIS A C 1
ATOM 1913 O O . HIS A 1 251 ? -10.716 3.234 5.268 1.00 91.88 251 HIS A O 1
ATOM 1919 N N . VAL A 1 252 ? -11.156 1.897 7.026 1.00 87.06 252 VAL A N 1
ATOM 1920 C CA . VAL A 1 252 ? -12.154 1.062 6.331 1.00 87.06 252 VAL A CA 1
ATOM 1921 C C . VAL A 1 252 ? -13.290 1.913 5.759 1.00 87.06 252 VAL A C 1
ATOM 1923 O O . VAL A 1 252 ? -13.705 1.720 4.622 1.00 87.06 252 VAL A O 1
ATOM 1926 N N . GLN A 1 253 ? -13.778 2.899 6.515 1.00 87.00 253 GLN A N 1
ATOM 1927 C CA . GLN A 1 253 ? -14.841 3.799 6.052 1.00 87.00 253 GLN A CA 1
ATOM 1928 C C . GLN A 1 253 ? -14.412 4.734 4.921 1.00 87.00 253 GLN A C 1
ATOM 1930 O O . GLN A 1 253 ? -15.268 5.289 4.239 1.00 87.00 253 GLN A O 1
ATOM 1935 N N . HIS A 1 254 ? -13.109 4.932 4.741 1.00 87.25 254 HIS A N 1
ATOM 1936 C CA . HIS A 1 254 ? -12.542 5.720 3.650 1.00 87.25 254 HIS A CA 1
ATOM 1937 C C . HIS A 1 254 ? -12.120 4.840 2.463 1.00 87.25 254 HIS A C 1
ATOM 1939 O O . HIS A 1 254 ? -11.454 5.336 1.557 1.00 87.25 254 HIS A O 1
ATOM 1945 N N . GLY A 1 255 ? -12.509 3.557 2.463 1.00 83.88 255 GLY A N 1
ATOM 1946 C CA . GLY A 1 255 ? -12.180 2.602 1.405 1.00 83.88 255 GLY A CA 1
ATOM 1947 C C . GLY A 1 255 ? -10.703 2.210 1.374 1.00 83.88 255 GLY A C 1
ATOM 1948 O O . GLY A 1 255 ? -10.212 1.793 0.332 1.00 83.88 255 GLY A O 1
ATOM 1949 N N . LEU A 1 256 ? -9.981 2.378 2.485 1.00 86.06 256 LEU A N 1
ATOM 1950 C CA . LEU A 1 256 ? -8.550 2.097 2.569 1.00 86.06 256 LEU A CA 1
ATOM 1951 C C . LEU A 1 256 ? -8.299 0.704 3.149 1.00 86.06 256 LEU A C 1
ATOM 1953 O O . LEU A 1 256 ? -8.904 0.319 4.154 1.00 86.06 256 LEU A O 1
ATOM 1957 N N . SER A 1 257 ? -7.340 -0.011 2.559 1.00 87.69 257 SER A N 1
ATOM 1958 C CA . SER A 1 257 ? -6.720 -1.178 3.190 1.00 87.69 257 SER A CA 1
ATOM 1959 C C . SER A 1 257 ? -5.704 -0.695 4.226 1.00 87.69 257 SER A C 1
ATOM 1961 O O . SER A 1 257 ? -4.989 0.269 3.970 1.00 87.69 257 SER A O 1
ATOM 1963 N N . ALA A 1 258 ? -5.629 -1.305 5.409 1.00 89.50 258 ALA A N 1
ATOM 1964 C CA . ALA A 1 258 ? -4.738 -0.847 6.476 1.00 89.50 258 ALA A CA 1
ATOM 1965 C C . ALA A 1 258 ? -4.035 -2.017 7.157 1.00 89.50 258 ALA A C 1
ATOM 1967 O O . ALA A 1 258 ? -4.697 -2.958 7.587 1.00 89.50 258 ALA A O 1
ATOM 1968 N N . ILE A 1 259 ? -2.715 -1.904 7.338 1.00 88.62 259 ILE A N 1
ATOM 1969 C CA . ILE A 1 259 ? -1.865 -2.955 7.917 1.00 88.62 259 ILE A CA 1
ATOM 1970 C C . ILE A 1 259 ? -1.323 -2.561 9.308 1.00 88.62 259 ILE A C 1
ATOM 1972 O O . ILE A 1 259 ? -0.207 -2.052 9.451 1.00 88.62 259 ILE A O 1
ATOM 1976 N N . PRO A 1 260 ? -2.113 -2.707 10.394 1.00 88.38 260 PRO A N 1
ATOM 1977 C CA . PRO A 1 260 ? -1.659 -2.336 11.728 1.00 88.38 260 PRO A CA 1
ATOM 1978 C C . PRO A 1 260 ? -0.642 -3.332 12.296 1.00 88.38 260 PRO A C 1
ATOM 1980 O O . PRO A 1 260 ? -0.977 -4.441 12.711 1.00 88.38 260 PRO A O 1
ATOM 1983 N N . LYS A 1 261 ? 0.598 -2.873 12.448 1.00 84.38 261 LYS A N 1
ATOM 1984 C CA . LYS A 1 261 ? 1.679 -3.629 13.085 1.00 84.38 261 LYS A CA 1
ATOM 1985 C C . LYS A 1 261 ? 1.400 -4.006 14.540 1.00 84.38 261 LYS A C 1
ATOM 1987 O O . LYS A 1 261 ? 1.227 -3.143 15.408 1.00 84.38 261 LYS A O 1
ATOM 1992 N N . SER A 1 262 ? 1.478 -5.300 14.850 1.00 79.50 262 SER A N 1
ATOM 1993 C CA . SER A 1 262 ? 1.540 -5.798 16.226 1.00 79.50 262 SER A CA 1
ATOM 1994 C C . SER A 1 262 ? 2.071 -7.227 16.299 1.00 79.50 262 SER A C 1
ATOM 1996 O O . SER A 1 262 ? 1.641 -8.101 15.564 1.00 79.50 262 SER A O 1
ATOM 1998 N N . VAL A 1 263 ? 2.913 -7.492 17.300 1.00 78.94 263 VAL A N 1
ATOM 1999 C CA . VAL A 1 263 ? 3.331 -8.854 17.690 1.00 78.94 263 VAL A CA 1
ATOM 2000 C C . VAL A 1 263 ? 2.623 -9.357 18.954 1.00 78.94 263 VAL A C 1
ATOM 2002 O O . VAL A 1 263 ? 2.893 -10.453 19.436 1.00 78.94 263 VAL A O 1
ATOM 2005 N N . ARG A 1 264 ? 1.7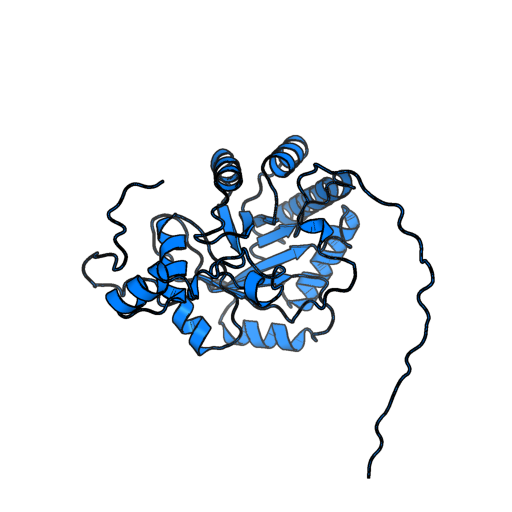50 -8.537 19.556 1.00 79.88 264 ARG A N 1
ATOM 2006 C CA . ARG A 1 264 ? 1.027 -8.877 20.791 1.00 79.88 264 ARG A CA 1
ATOM 2007 C C . ARG A 1 264 ? -0.361 -9.400 20.439 1.00 79.88 264 ARG A C 1
ATOM 2009 O O . ARG A 1 264 ? -1.167 -8.635 19.918 1.00 79.88 264 ARG A O 1
ATOM 2016 N N . ALA A 1 265 ? -0.651 -10.651 20.801 1.00 81.38 265 ALA A N 1
ATOM 2017 C CA . ALA A 1 265 ? -1.897 -11.342 20.453 1.00 81.38 265 ALA A CA 1
ATOM 2018 C C . ALA A 1 265 ? -3.170 -10.546 20.801 1.00 81.38 265 ALA A C 1
ATOM 2020 O O . ALA A 1 265 ? -4.042 -10.396 19.954 1.00 81.38 265 ALA A O 1
ATOM 2021 N N . HIS A 1 266 ? -3.250 -9.959 22.003 1.00 85.94 266 HIS A N 1
ATOM 2022 C CA . HIS A 1 266 ? -4.422 -9.164 22.397 1.00 85.94 266 HIS A CA 1
ATOM 2023 C C . HIS A 1 266 ? -4.632 -7.927 21.510 1.00 85.94 266 HIS A C 1
ATOM 2025 O O . HIS A 1 266 ? -5.767 -7.613 21.184 1.00 85.94 266 HIS A O 1
ATOM 2031 N N . ARG A 1 267 ? -3.554 -7.257 21.072 1.00 85.44 267 ARG A N 1
ATOM 2032 C CA . ARG A 1 267 ? -3.650 -6.101 20.165 1.00 85.44 267 ARG A CA 1
ATOM 2033 C C . ARG A 1 267 ? -4.025 -6.520 18.749 1.00 85.44 267 ARG A C 1
ATOM 2035 O O . ARG A 1 267 ? -4.717 -5.780 18.075 1.00 85.44 267 ARG A O 1
ATOM 2042 N N . ILE A 1 268 ? -3.567 -7.691 18.300 1.00 82.56 268 ILE A N 1
ATOM 2043 C CA . ILE A 1 268 ? -3.975 -8.244 17.000 1.00 82.56 268 ILE A CA 1
ATOM 2044 C C . ILE A 1 268 ? -5.489 -8.492 17.016 1.00 82.56 268 ILE A C 1
ATOM 2046 O O . ILE A 1 268 ? -6.191 -8.004 16.139 1.00 82.56 268 ILE A O 1
ATOM 2050 N N . ALA A 1 269 ? -6.004 -9.159 18.055 1.00 82.94 269 ALA A N 1
ATOM 2051 C CA . ALA A 1 269 ? -7.442 -9.379 18.214 1.00 82.94 269 ALA A CA 1
ATOM 2052 C C . ALA A 1 269 ? -8.233 -8.059 18.307 1.00 82.94 269 ALA A C 1
ATOM 2054 O O . ALA A 1 269 ? -9.267 -7.914 17.663 1.00 82.94 269 ALA A O 1
ATOM 2055 N N . GLU A 1 270 ? -7.723 -7.079 19.059 1.00 88.00 270 GLU A N 1
ATOM 2056 C CA . GLU A 1 270 ? -8.311 -5.738 19.177 1.00 88.00 270 GLU A CA 1
ATOM 2057 C C . GLU A 1 270 ? -8.386 -5.007 17.826 1.00 88.00 270 GLU A C 1
ATOM 2059 O O . GLU A 1 270 ? -9.435 -4.458 17.491 1.00 88.00 270 GLU A O 1
ATOM 2064 N N . ASN A 1 271 ? -7.301 -5.032 17.043 1.00 89.19 271 ASN A N 1
ATOM 2065 C CA . ASN A 1 271 ? -7.215 -4.387 15.730 1.00 89.19 271 ASN A CA 1
ATOM 2066 C C . ASN A 1 271 ? -8.165 -5.016 14.697 1.00 89.19 271 ASN A C 1
ATOM 2068 O O . ASN A 1 271 ? -8.594 -4.327 13.776 1.00 89.19 271 ASN A O 1
ATOM 2072 N N . ILE A 1 272 ? -8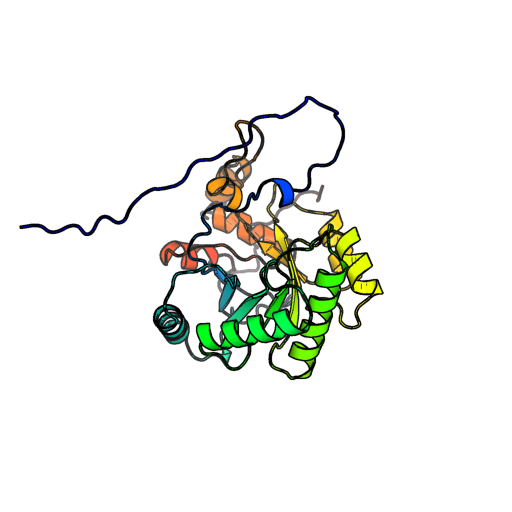.485 -6.306 14.843 1.00 85.94 272 ILE A N 1
ATOM 2073 C CA . ILE A 1 272 ? -9.424 -7.026 13.969 1.00 85.94 272 ILE A CA 1
ATOM 2074 C C . ILE A 1 272 ? -10.885 -6.736 14.354 1.00 85.94 272 ILE A C 1
ATOM 2076 O O . ILE A 1 272 ? -11.752 -6.713 13.481 1.00 85.94 272 ILE A O 1
ATOM 2080 N N . ASP A 1 273 ? -11.179 -6.475 15.635 1.00 88.81 273 ASP A N 1
ATOM 2081 C CA . ASP A 1 273 ? -12.534 -6.195 16.151 1.00 88.81 273 ASP A CA 1
ATOM 2082 C C . ASP A 1 273 ? -13.025 -4.769 15.814 1.00 88.81 273 ASP A C 1
ATOM 2084 O O . ASP A 1 273 ? -13.426 -3.986 16.676 1.00 88.81 273 ASP A O 1
ATOM 2088 N N . ILE A 1 274 ? -12.973 -4.417 14.529 1.00 86.56 274 ILE A N 1
ATOM 2089 C CA . ILE A 1 274 ? -13.401 -3.127 13.962 1.00 86.56 274 ILE A CA 1
ATOM 2090 C C . ILE A 1 274 ? -14.628 -3.259 13.042 1.00 86.56 274 ILE A C 1
ATOM 2092 O O . ILE A 1 274 ? -15.082 -2.273 12.451 1.00 86.56 274 ILE A O 1
ATOM 2096 N N . PHE A 1 275 ? -15.174 -4.470 12.923 1.00 82.19 275 PHE A N 1
ATOM 2097 C CA . PHE A 1 275 ? -16.349 -4.783 12.115 1.00 82.19 275 PHE A CA 1
ATOM 2098 C C . PHE A 1 275 ? -17.551 -5.122 12.990 1.00 82.19 275 PHE A C 1
ATOM 2100 O O . PHE A 1 275 ? -17.430 -5.787 14.020 1.00 82.19 275 PHE A O 1
ATOM 2107 N N . ASP A 1 276 ? -18.728 -4.671 12.566 1.00 69.94 276 ASP A N 1
ATOM 2108 C CA . ASP A 1 276 ? -19.980 -4.989 13.237 1.00 69.94 276 ASP A CA 1
ATOM 2109 C C . ASP A 1 276 ? -20.202 -6.508 13.265 1.00 69.94 276 ASP A C 1
ATOM 2111 O O . ASP A 1 276 ? -20.037 -7.201 12.256 1.00 69.94 276 ASP A O 1
ATOM 2115 N N . ARG A 1 277 ? -20.586 -7.055 14.427 1.00 55.41 277 ARG A N 1
ATOM 2116 C CA . ARG A 1 277 ? -20.963 -8.473 14.519 1.00 55.41 277 ARG A CA 1
ATOM 2117 C C . ARG A 1 277 ? -22.176 -8.713 13.619 1.00 55.41 277 ARG A C 1
ATOM 2119 O O . ARG A 1 277 ? -23.131 -7.935 13.645 1.00 55.41 277 ARG A O 1
ATOM 2126 N N . ARG A 1 278 ? -22.161 -9.803 12.841 1.00 39.97 278 ARG A N 1
ATOM 2127 C CA . ARG A 1 278 ? -23.290 -10.174 11.968 1.00 39.97 278 ARG A CA 1
ATOM 2128 C C . ARG A 1 278 ? -24.604 -10.157 12.763 1.00 39.97 278 ARG A C 1
ATOM 2130 O O . ARG A 1 278 ? -24.701 -10.821 13.790 1.00 39.97 278 ARG A O 1
ATOM 2137 N N . GLY A 1 279 ? -25.599 -9.413 12.274 1.00 43.09 279 GLY A N 1
ATOM 2138 C CA . GLY A 1 279 ? -26.938 -9.326 12.873 1.00 43.09 279 GLY A CA 1
ATOM 2139 C C . GLY A 1 279 ? -27.177 -8.127 13.797 1.00 43.09 279 GLY A C 1
ATOM 2140 O O . GLY A 1 279 ? -28.321 -7.896 14.181 1.00 43.09 279 GLY A O 1
ATOM 2141 N N . ALA A 1 280 ? -26.156 -7.324 14.112 1.00 42.34 280 ALA A N 1
ATOM 2142 C CA . ALA A 1 280 ? -26.390 -5.993 14.664 1.00 42.34 280 ALA A CA 1
ATOM 2143 C C . ALA A 1 280 ? -27.031 -5.114 13.575 1.00 42.34 280 ALA A C 1
ATOM 2145 O O . ALA A 1 280 ? -26.575 -5.114 12.429 1.00 42.34 280 ALA A O 1
ATOM 2146 N N . ALA A 1 281 ? -28.112 -4.399 13.906 1.00 39.25 281 ALA A N 1
ATOM 2147 C CA . ALA A 1 281 ? -28.699 -3.406 13.006 1.00 39.25 281 ALA A CA 1
ATOM 2148 C C . ALA A 1 281 ? -27.580 -2.498 12.471 1.00 39.25 281 ALA A C 1
ATOM 2150 O O . ALA A 1 281 ? -26.725 -2.123 13.267 1.00 39.25 281 ALA A O 1
ATOM 2151 N N . ARG A 1 282 ? -27.593 -2.188 11.162 1.00 41.12 282 ARG A N 1
ATOM 2152 C CA . ARG A 1 282 ? -26.573 -1.458 10.369 1.00 41.12 282 ARG A CA 1
ATOM 2153 C C . ARG A 1 282 ? -26.266 -0.031 10.875 1.00 41.12 282 ARG A C 1
ATOM 2155 O O . ARG A 1 282 ? -26.316 0.923 10.112 1.00 41.12 282 ARG A O 1
ATO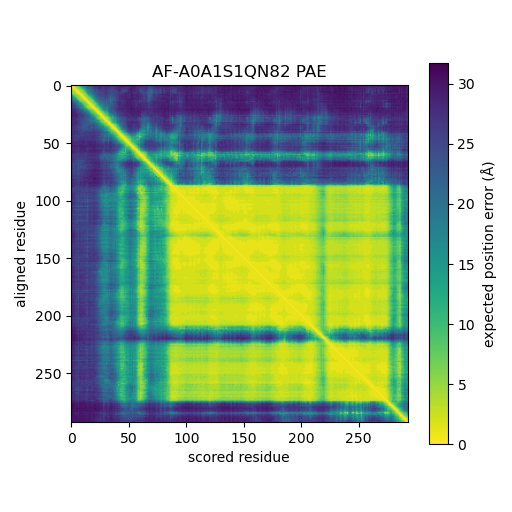M 2162 N N . HIS A 1 283 ? -25.959 0.124 12.150 1.00 43.47 283 HIS A N 1
ATOM 2163 C CA . HIS A 1 283 ? -25.529 1.360 12.768 1.00 43.47 283 HIS A CA 1
ATOM 2164 C C . HIS A 1 283 ? -24.023 1.241 12.888 1.00 43.47 283 HIS A C 1
ATOM 2166 O O . HIS A 1 283 ? -23.505 0.660 13.838 1.00 43.47 283 HIS A O 1
ATOM 2172 N N . SER A 1 284 ? -23.329 1.744 11.871 1.00 54.50 284 SER A N 1
ATOM 2173 C CA . SER A 1 284 ? -21.893 1.955 11.946 1.00 54.50 284 SER A CA 1
ATOM 2174 C C . SER A 1 284 ? -21.619 2.752 13.219 1.00 54.50 284 SER A C 1
ATOM 2176 O O . SER A 1 284 ? -21.984 3.923 13.295 1.00 54.50 284 SER A O 1
ATOM 2178 N N . TRP A 1 285 ? -20.991 2.151 14.233 1.00 61.47 285 TRP A N 1
ATOM 2179 C CA . TRP A 1 285 ? -20.757 2.864 15.495 1.00 61.47 285 TRP A CA 1
ATOM 2180 C C . TRP A 1 285 ? -19.923 4.132 15.306 1.00 61.47 285 TRP A C 1
ATOM 2182 O O . TRP A 1 285 ? -19.921 4.975 16.181 1.00 61.47 285 TRP A O 1
ATOM 2192 N N . LEU A 1 286 ? -19.240 4.312 14.173 1.00 58.41 286 LEU A N 1
ATOM 2193 C CA . LEU A 1 286 ? -18.571 5.558 13.820 1.00 58.41 286 LEU A CA 1
ATOM 2194 C C . LEU A 1 286 ? -19.277 6.249 12.639 1.00 58.41 286 LEU A C 1
ATOM 2196 O O . LEU A 1 286 ? -18.709 6.369 11.563 1.00 58.41 286 LEU A O 1
ATOM 2200 N N . GLU A 1 287 ? -20.536 6.670 12.760 1.00 53.44 287 GLU A N 1
ATOM 2201 C CA . GLU A 1 287 ? -21.116 7.587 11.763 1.00 53.44 287 GLU A CA 1
ATOM 2202 C C . GLU A 1 287 ? -20.482 8.975 11.915 1.00 53.44 287 GLU A C 1
ATOM 2204 O O . GLU A 1 287 ? -20.827 9.748 12.810 1.00 53.44 287 GLU A O 1
ATOM 2209 N N . VAL A 1 288 ? -19.517 9.294 11.049 1.00 43.12 288 VAL A N 1
ATOM 2210 C CA . VAL A 1 288 ? -18.984 10.654 10.928 1.00 43.12 288 VAL A CA 1
ATOM 2211 C C . VAL A 1 288 ? -19.999 11.477 10.133 1.00 43.12 288 VAL A C 1
ATOM 2213 O O . VAL A 1 288 ? -19.895 11.632 8.921 1.00 43.12 288 VAL A O 1
ATOM 2216 N N . SER A 1 289 ? -21.032 11.974 10.810 1.00 32.62 289 SER A N 1
ATOM 2217 C CA . SER A 1 289 ? -21.971 12.948 10.247 1.00 32.62 289 SER A CA 1
ATOM 2218 C C . SER A 1 289 ? -21.298 14.330 10.255 1.00 32.62 289 SER A C 1
ATOM 2220 O O . SER A 1 289 ? -21.421 15.092 11.211 1.00 32.62 289 SER A O 1
ATOM 2222 N N . GLY A 1 290 ? -20.519 14.647 9.220 1.00 32.09 290 GLY A N 1
ATOM 2223 C CA . GLY A 1 290 ? -19.869 15.953 9.068 1.00 32.09 290 GLY A CA 1
ATOM 2224 C C . GLY A 1 290 ? -19.142 16.081 7.726 1.00 32.09 290 GLY A C 1
ATOM 2225 O O . GLY A 1 290 ? -18.681 15.068 7.202 1.00 32.09 290 GLY A O 1
ATOM 2226 N N . PRO A 1 291 ? -19.074 17.286 7.126 1.00 28.30 291 PRO A N 1
ATOM 2227 C CA . PRO A 1 291 ? -18.553 17.461 5.775 1.00 28.30 291 PRO A CA 1
ATOM 2228 C C . PRO A 1 291 ? -17.082 17.042 5.699 1.00 28.30 291 PRO A C 1
ATOM 2230 O O . PRO A 1 291 ? -16.260 17.508 6.485 1.00 28.30 291 PRO A O 1
ATOM 2233 N N . GLN A 1 292 ? -16.778 16.179 4.729 1.00 34.97 292 GLN A N 1
ATOM 2234 C CA . GLN A 1 292 ? -15.420 15.807 4.345 1.00 34.97 292 GLN A CA 1
ATOM 2235 C C . GLN A 1 292 ? -14.657 17.070 3.918 1.00 34.97 292 GLN A C 1
ATOM 2237 O O . GLN A 1 292 ? -14.934 17.629 2.856 1.00 34.97 292 GLN A O 1
ATOM 2242 N N . ARG A 1 293 ? -13.743 17.555 4.759 1.00 32.62 293 ARG A N 1
ATOM 2243 C CA . ARG A 1 293 ? -12.706 18.530 4.405 1.00 32.62 293 ARG A CA 1
ATOM 2244 C C . ARG A 1 293 ? -11.427 18.181 5.141 1.00 32.62 293 ARG A C 1
ATOM 2246 O O . ARG A 1 293 ? -11.535 17.809 6.331 1.00 32.62 293 ARG A O 1
#

pLDDT: mean 70.6, std 29.21, range [20.69, 98.81]

Nearest PDB structures (foldseek):
  4mhb-assembly1_A  TM=9.340E-01  e=1.763E-19  Yersinia pestis
  5y7n-assembly1_A  TM=8.781E-01  e=2.297E-18  Homo sapiens
  5ket-assembly2_B  TM=8.622E-01  e=5.875E-18  Coptotermes gestroi
  2pdl-assembly1_A  TM=8.807E-01  e=5.184E-18  Homo sapiens
  1k8c-assembly3_A  TM=8.518E-01  e=1.503E-17  Yamadazyma tenuis